Protein AF-A0A0R1TP85-F1 (afdb_monomer_lite)

Foldseek 3Di:
DVLPVDWDKDKPQDDDDPVNVVCCVVVVDDDDFNDPDPPDDRDDIDIDIDHDPDCPVVVVVVVVVVVVVCCVVVLHADCVPPCQVVDDLVRNVVRNVSVVVVVVVVVVVVLVVQLVVVLVVLVVCPDPPDDSPCSVVDDDDDDDPGRHDCVVLVVCCVPDDQLVSLVVDPVDPDSVVVVVVVVVVVVVVVVVVVVVVVVVVVVVVPD

Sequence (207 aa):
MDYFGGAYMKVLGTILEQEDLNALRDTRIINLKSSMDEDEPVETLDVDFLSKPDADTTQENLINRLLDALYQTSMIVNLNDKDFGNASGVALEMKFKPVLNLDTSKARKFTKSLRELYRVLFKTMLIKGVDPEAWDDIDVSFHYDLPHNIKDAQTLSELVSRKTWLKALSIVNDVQAESEAIDKEQQDQLATNMQVIADNRGLTDGI

Secondary structure (DSSP, 8-state):
-GGGS-PEEEEES----HHHHHHHHHH------S-SSTTS-----EEEEEPPPP-HHHHHHHHHHHHHHHHHHHT---TT-TTTTT--HHHHHHHHHHHHHHHHHHHHHHHHHHHHHHHHHHHTT-STT--TTTTTT------------THHHHHHTTTS-HHHHHHH-TT-S-HHHHHHHHHHHHHHHHHHHHHHHHHHHTSSS--

Organism: NCBI:txid1423740

InterPro domains:
  IPR021145 Portal protein SPP1 Gp6-like [PF05133] (1-189)

Radius of gyration: 40.38 Å; chains: 1; bounding box: 73×71×119 Å

pLDDT: mean 79.43, std 10.38, range [42.06, 94.75]

Structure (mmCIF, N/CA/C/O backbone):
data_AF-A0A0R1TP85-F1
#
_entry.id   AF-A0A0R1TP85-F1
#
loop_
_atom_site.group_PDB
_atom_site.id
_atom_site.type_symbol
_atom_site.label_atom_id
_atom_site.label_alt_id
_atom_site.label_comp_id
_atom_site.label_asym_id
_atom_site.label_entity_id
_atom_site.label_seq_id
_atom_site.pdbx_PDB_ins_code
_atom_site.Cartn_x
_atom_site.Cartn_y
_atom_site.Cartn_z
_atom_site.occupancy
_atom_site.B_iso_or_equiv
_atom_site.auth_seq_id
_atom_site.auth_comp_id
_atom_site.auth_asym_id
_atom_site.auth_atom_id
_atom_site.pdbx_PDB_model_num
ATOM 1 N N . MET A 1 1 ? 30.533 -9.471 -23.149 1.00 48.09 1 MET A N 1
ATOM 2 C CA . MET A 1 1 ? 31.703 -9.677 -24.029 1.00 48.09 1 MET A CA 1
ATOM 3 C C . MET A 1 1 ? 31.294 -10.016 -25.463 1.00 48.09 1 MET A C 1
ATOM 5 O O . MET A 1 1 ? 31.866 -9.416 -26.357 1.00 48.09 1 MET A O 1
ATOM 9 N N . ASP A 1 2 ? 30.244 -10.814 -25.705 1.00 54.34 2 ASP A N 1
ATOM 10 C CA . ASP A 1 2 ? 29.736 -11.065 -27.077 1.00 54.34 2 ASP A CA 1
ATOM 11 C C . ASP A 1 2 ? 29.092 -9.858 -27.784 1.00 54.34 2 ASP A C 1
ATOM 13 O O . ASP A 1 2 ? 28.993 -9.847 -29.006 1.00 54.34 2 ASP A O 1
ATOM 17 N N . TYR A 1 3 ? 28.689 -8.814 -27.048 1.00 55.47 3 TYR A N 1
ATOM 18 C CA . TYR A 1 3 ? 28.101 -7.597 -27.633 1.00 55.47 3 TYR A CA 1
ATOM 19 C C . TYR A 1 3 ? 29.058 -6.861 -28.593 1.00 55.47 3 TYR A C 1
ATOM 21 O O . TYR A 1 3 ? 28.600 -6.221 -29.532 1.00 55.47 3 TYR A O 1
ATOM 29 N N . PHE A 1 4 ? 30.377 -6.995 -28.393 1.00 53.97 4 PHE A N 1
ATOM 30 C CA . PHE A 1 4 ? 31.407 -6.320 -29.196 1.00 53.97 4 PHE A CA 1
ATOM 31 C C . PHE A 1 4 ? 32.109 -7.239 -30.210 1.00 53.97 4 PHE A C 1
ATOM 33 O O . PHE A 1 4 ? 32.922 -6.765 -30.996 1.00 53.97 4 PHE A O 1
ATOM 40 N N . GLY A 1 5 ? 31.825 -8.547 -30.200 1.00 60.53 5 GLY A N 1
ATOM 41 C CA . GLY A 1 5 ? 32.542 -9.531 -31.022 1.00 60.53 5 GLY A CA 1
ATOM 42 C C . GLY A 1 5 ? 32.007 -9.708 -32.448 1.00 60.53 5 GLY A C 1
ATOM 43 O O . GLY A 1 5 ? 32.665 -10.352 -33.258 1.00 60.53 5 GLY A O 1
ATOM 44 N N . GLY A 1 6 ? 30.827 -9.158 -32.760 1.00 62.00 6 GLY A N 1
ATOM 45 C CA . GLY A 1 6 ? 30.100 -9.408 -34.013 1.00 62.00 6 GLY A CA 1
ATOM 46 C C . GLY A 1 6 ? 29.637 -8.142 -34.733 1.00 62.00 6 GLY A C 1
ATOM 47 O O . GLY A 1 6 ? 28.481 -8.069 -35.144 1.00 62.00 6 GLY A O 1
ATOM 48 N N . ALA A 1 7 ? 30.497 -7.127 -34.837 1.00 68.44 7 ALA A N 1
ATOM 49 C CA . ALA A 1 7 ? 30.191 -5.924 -35.607 1.00 68.44 7 ALA A CA 1
ATOM 50 C C . ALA A 1 7 ? 30.289 -6.205 -37.117 1.00 68.44 7 ALA A C 1
ATOM 52 O O . ALA A 1 7 ? 31.255 -6.809 -37.582 1.00 68.44 7 ALA A O 1
ATOM 53 N N . TYR A 1 8 ? 29.302 -5.741 -37.884 1.00 76.12 8 TYR A N 1
ATOM 54 C CA . TYR A 1 8 ? 29.351 -5.761 -39.346 1.00 76.12 8 TYR A CA 1
ATOM 55 C C . TYR A 1 8 ? 29.905 -4.426 -39.833 1.00 76.12 8 TYR A C 1
ATOM 57 O O . TYR A 1 8 ? 29.434 -3.378 -39.409 1.00 76.12 8 TYR A O 1
ATOM 65 N N . MET A 1 9 ? 30.896 -4.439 -40.716 1.00 80.25 9 MET A N 1
ATOM 66 C CA . MET A 1 9 ? 31.400 -3.217 -41.343 1.00 80.25 9 MET A CA 1
ATOM 67 C C . MET A 1 9 ? 30.490 -2.832 -42.514 1.00 80.25 9 MET A C 1
ATOM 69 O O . MET A 1 9 ? 30.234 -3.672 -43.377 1.00 80.25 9 MET A O 1
ATOM 73 N N . LYS A 1 10 ? 30.001 -1.585 -42.546 1.00 84.56 10 LYS A N 1
ATOM 74 C CA . LYS A 1 10 ? 29.306 -1.028 -43.716 1.00 84.56 10 LYS A CA 1
ATOM 75 C C . LYS A 1 10 ? 30.286 -0.187 -44.536 1.00 84.56 10 LYS A C 1
ATOM 77 O O . LYS A 1 10 ? 31.030 0.621 -43.987 1.00 84.56 10 LYS A O 1
ATOM 82 N N . VAL A 1 11 ? 30.266 -0.377 -45.849 1.00 83.44 11 VAL A N 1
ATOM 83 C CA . VAL A 1 11 ? 31.041 0.410 -46.817 1.00 83.44 11 VAL A CA 1
ATOM 84 C C . VAL A 1 11 ? 30.061 0.915 -47.867 1.00 83.44 11 VAL A C 1
ATOM 86 O O . VAL A 1 11 ? 29.309 0.120 -48.434 1.00 83.44 11 VAL A O 1
ATOM 89 N N . LEU A 1 12 ? 30.022 2.230 -48.080 1.00 80.56 12 LEU A N 1
ATOM 90 C CA . LEU A 1 12 ? 29.138 2.888 -49.044 1.00 80.56 12 LEU A CA 1
ATOM 91 C C . LEU A 1 12 ? 29.975 3.673 -50.058 1.00 80.56 12 LEU A C 1
ATOM 93 O O . LEU A 1 12 ? 30.927 4.342 -49.669 1.00 80.56 12 LEU A O 1
ATOM 97 N N . GLY A 1 13 ? 29.606 3.603 -51.340 1.00 75.12 13 GLY A N 1
ATOM 98 C CA . GLY A 1 13 ? 30.293 4.315 -52.430 1.00 75.12 13 GLY A CA 1
ATOM 99 C C . GLY A 1 13 ? 31.408 3.524 -53.124 1.00 75.12 13 GLY A C 1
ATOM 100 O O . GLY A 1 13 ? 31.986 4.009 -54.084 1.00 75.12 13 GLY A O 1
ATOM 101 N N . THR A 1 14 ? 31.708 2.298 -52.686 1.00 76.94 14 THR A N 1
ATOM 102 C CA . THR A 1 14 ? 32.613 1.391 -53.411 1.00 76.94 14 THR A CA 1
ATOM 103 C C . THR A 1 14 ? 32.359 -0.071 -53.043 1.00 76.94 14 THR A C 1
ATOM 105 O O . THR A 1 14 ? 31.875 -0.366 -51.946 1.00 76.94 14 THR A O 1
ATOM 108 N N . ILE A 1 15 ? 32.667 -0.987 -53.962 1.00 79.56 15 ILE A N 1
ATOM 109 C CA . ILE A 1 15 ? 32.598 -2.436 -53.745 1.00 79.56 15 ILE A CA 1
ATOM 110 C C . ILE A 1 15 ? 34.032 -2.942 -53.590 1.00 79.56 15 ILE A C 1
ATOM 112 O O . ILE A 1 15 ? 34.849 -2.744 -54.480 1.00 79.56 15 ILE A O 1
ATOM 116 N N . LEU A 1 16 ? 34.321 -3.593 -52.462 1.00 82.88 16 LEU A N 1
ATOM 117 C CA . LEU A 1 16 ? 35.643 -4.150 -52.171 1.00 82.88 16 LEU A CA 1
ATOM 118 C C . LEU A 1 16 ? 35.877 -5.457 -52.929 1.00 82.88 16 LEU A C 1
ATOM 120 O O . LEU A 1 16 ? 35.003 -6.331 -52.946 1.00 82.88 16 LEU A O 1
ATOM 124 N N . GLU A 1 17 ? 37.076 -5.623 -53.480 1.00 85.38 17 GLU A N 1
ATOM 125 C CA . GLU A 1 17 ? 37.496 -6.872 -54.107 1.00 85.38 17 GLU A CA 1
ATOM 126 C C . GLU A 1 17 ? 38.126 -7.840 -53.089 1.00 85.38 17 GLU A C 1
ATOM 128 O O . GLU A 1 17 ? 38.426 -7.504 -51.941 1.00 85.38 17 GLU A O 1
ATOM 133 N N . GLN A 1 18 ? 38.337 -9.095 -53.497 1.00 83.25 18 GLN A N 1
ATOM 134 C CA . GLN A 1 18 ? 38.867 -10.135 -52.609 1.00 83.25 18 GLN A CA 1
ATOM 135 C C . GLN A 1 18 ? 40.290 -9.825 -52.110 1.00 83.25 18 GLN A C 1
ATOM 137 O O . GLN A 1 18 ? 40.656 -10.220 -51.002 1.00 83.25 18 GLN A O 1
ATOM 142 N N . GLU A 1 19 ? 41.089 -9.132 -52.921 1.00 84.00 19 GLU A N 1
ATOM 143 C CA . GLU A 1 19 ? 42.434 -8.686 -52.552 1.00 84.00 19 GLU A CA 1
ATOM 144 C C . GLU A 1 19 ? 42.382 -7.587 -51.484 1.00 84.00 19 GLU A C 1
ATOM 146 O O . GLU A 1 19 ? 43.080 -7.695 -50.472 1.00 84.00 19 GLU A O 1
ATOM 151 N N . ASP A 1 20 ? 41.463 -6.625 -51.629 1.00 82.25 20 ASP A N 1
ATOM 152 C CA . ASP A 1 20 ? 41.211 -5.592 -50.623 1.00 82.25 20 ASP A CA 1
ATOM 153 C C . ASP A 1 20 ? 40.805 -6.223 -49.292 1.00 82.25 20 ASP A C 1
ATOM 155 O O . ASP A 1 20 ? 41.376 -5.903 -48.256 1.00 82.25 20 ASP A O 1
ATOM 159 N N . LEU A 1 21 ? 39.884 -7.193 -49.297 1.00 81.50 21 LEU A N 1
ATOM 160 C CA . LEU A 1 21 ? 39.453 -7.890 -48.078 1.00 81.50 21 LEU A CA 1
ATOM 161 C C . LEU A 1 21 ? 40.608 -8.600 -47.352 1.00 81.50 21 LEU A C 1
ATOM 163 O O . LEU A 1 21 ? 40.649 -8.612 -46.117 1.00 81.50 21 LEU A O 1
ATOM 167 N N . ASN A 1 22 ? 41.556 -9.176 -48.096 1.00 83.81 22 ASN A N 1
ATOM 168 C CA . ASN A 1 22 ? 42.745 -9.802 -47.515 1.00 83.81 22 ASN A CA 1
ATOM 169 C C . ASN A 1 22 ? 43.687 -8.746 -46.919 1.00 83.81 22 ASN A C 1
ATOM 171 O O . ASN A 1 22 ? 44.123 -8.889 -45.776 1.00 83.81 22 ASN A O 1
ATOM 175 N N . ALA A 1 23 ? 43.924 -7.648 -47.641 1.00 81.31 23 ALA A N 1
ATOM 176 C CA . ALA A 1 23 ? 44.720 -6.529 -47.149 1.00 81.31 23 ALA A CA 1
ATOM 177 C C . ALA A 1 23 ? 44.096 -5.893 -45.896 1.00 81.31 23 ALA A C 1
ATOM 179 O O . ALA A 1 23 ? 44.810 -5.611 -44.933 1.00 81.31 23 ALA A O 1
ATOM 180 N N . LEU A 1 24 ? 42.770 -5.740 -45.852 1.00 81.50 24 LEU A N 1
ATOM 181 C CA . LEU A 1 24 ? 42.037 -5.250 -44.683 1.00 81.50 24 LEU A CA 1
ATOM 182 C C . LEU A 1 24 ? 42.211 -6.173 -43.475 1.00 81.50 24 LEU A C 1
ATOM 184 O O . LEU A 1 24 ? 42.400 -5.697 -42.355 1.00 81.50 24 LEU A O 1
ATOM 188 N N . ARG A 1 25 ? 42.179 -7.493 -43.684 1.00 81.12 25 ARG A N 1
ATOM 189 C CA . ARG A 1 25 ? 42.376 -8.477 -42.613 1.00 81.12 25 ARG A CA 1
ATOM 190 C C . ARG A 1 25 ? 43.797 -8.440 -42.049 1.00 81.12 25 ARG A C 1
ATOM 192 O O . ARG A 1 25 ? 43.965 -8.522 -40.829 1.00 81.12 25 ARG A O 1
ATOM 199 N N . ASP A 1 26 ? 44.791 -8.317 -42.921 1.00 84.69 26 ASP A N 1
ATOM 200 C CA . ASP A 1 26 ? 46.201 -8.420 -42.546 1.00 84.69 26 ASP A CA 1
ATOM 201 C C . ASP A 1 26 ? 46.750 -7.101 -41.988 1.00 84.69 26 ASP A C 1
ATOM 203 O O . ASP A 1 26 ? 47.462 -7.096 -40.982 1.00 84.69 26 ASP A O 1
ATOM 207 N N . THR A 1 27 ? 46.381 -5.970 -42.594 1.00 82.62 27 THR A N 1
ATOM 208 C CA . THR A 1 27 ? 46.889 -4.638 -42.222 1.00 82.62 27 THR A CA 1
ATOM 209 C C . THR A 1 27 ? 45.996 -3.905 -41.227 1.00 82.62 27 THR A C 1
ATOM 211 O O . THR A 1 27 ? 46.480 -3.027 -40.514 1.00 82.62 27 THR A O 1
ATOM 214 N N . ARG A 1 28 ? 44.709 -4.277 -41.139 1.00 78.81 28 ARG A N 1
ATOM 215 C CA . ARG A 1 28 ? 43.683 -3.631 -40.298 1.00 78.81 28 ARG A CA 1
ATOM 216 C C . ARG A 1 28 ? 43.485 -2.135 -40.583 1.00 78.81 28 ARG A C 1
ATOM 218 O O . ARG A 1 28 ? 42.993 -1.416 -39.717 1.00 78.81 28 ARG A O 1
ATOM 225 N N . ILE A 1 29 ? 43.863 -1.664 -41.773 1.00 74.06 29 ILE A N 1
ATOM 226 C CA . ILE A 1 29 ? 43.725 -0.268 -42.207 1.00 74.06 29 ILE A CA 1
ATOM 227 C C . ILE A 1 29 ? 42.843 -0.232 -43.454 1.00 74.06 29 ILE A C 1
ATOM 229 O O . ILE A 1 29 ? 43.080 -0.990 -44.388 1.00 74.06 29 ILE A O 1
ATOM 233 N N . ILE A 1 30 ? 41.858 0.670 -43.479 1.00 74.19 30 ILE A N 1
ATOM 234 C CA . ILE A 1 30 ? 41.006 0.919 -44.648 1.00 74.19 30 ILE A CA 1
ATOM 235 C C . ILE A 1 30 ? 41.445 2.238 -45.272 1.00 74.19 30 ILE A C 1
ATOM 237 O O . ILE A 1 30 ? 41.371 3.282 -44.626 1.00 74.19 30 ILE A O 1
ATOM 241 N N . ASN A 1 31 ? 41.905 2.188 -46.518 1.00 73.44 31 ASN A N 1
ATOM 242 C CA . ASN A 1 31 ? 42.263 3.370 -47.289 1.00 73.44 31 ASN A CA 1
ATOM 243 C C . ASN A 1 31 ? 41.658 3.242 -48.687 1.00 73.44 31 ASN A C 1
ATOM 245 O O . ASN A 1 31 ? 42.104 2.420 -49.481 1.00 73.44 31 ASN A O 1
ATOM 249 N N . LEU A 1 32 ? 40.617 4.022 -48.956 1.00 76.62 32 LEU A N 1
ATOM 250 C CA . LEU A 1 32 ? 39.796 3.922 -50.158 1.00 76.62 32 LEU A CA 1
ATOM 251 C C . LEU A 1 32 ? 39.721 5.295 -50.828 1.00 76.62 32 LEU A C 1
ATOM 253 O O . LEU A 1 32 ? 39.650 6.322 -50.151 1.00 76.62 32 LEU A O 1
ATOM 257 N N . LYS A 1 33 ? 39.733 5.305 -52.161 1.00 71.88 33 LYS A N 1
ATOM 258 C CA . LYS A 1 33 ? 39.612 6.512 -52.986 1.00 71.88 33 LYS A CA 1
ATOM 259 C C . LYS A 1 33 ? 38.202 6.556 -53.581 1.00 71.88 33 LYS A C 1
ATOM 261 O O . LYS A 1 33 ? 37.694 5.518 -53.992 1.00 71.88 33 LYS A O 1
ATOM 266 N N . SER A 1 34 ? 37.571 7.729 -53.614 1.00 68.31 34 SER A N 1
ATOM 267 C CA . SER A 1 34 ? 36.200 7.887 -54.129 1.00 68.31 34 SER A CA 1
ATOM 268 C C . SER A 1 34 ? 36.099 7.929 -55.658 1.00 68.31 34 SER A C 1
ATOM 270 O O . SER A 1 34 ? 35.050 7.603 -56.191 1.00 68.31 34 SER A O 1
ATOM 272 N N . SER A 1 35 ? 37.172 8.286 -56.368 1.00 68.38 35 SER A N 1
ATOM 273 C CA . SER A 1 35 ? 37.296 8.116 -57.823 1.00 68.38 35 SER A CA 1
ATOM 274 C C . SER A 1 35 ? 38.755 7.861 -58.201 1.00 68.38 35 SER A C 1
ATOM 276 O O . SER A 1 35 ? 39.671 8.312 -57.512 1.00 68.38 35 SER A O 1
ATOM 278 N N . MET A 1 36 ? 38.996 7.118 -59.282 1.00 66.25 36 MET A N 1
ATOM 279 C CA . MET A 1 36 ? 40.346 6.878 -59.798 1.00 66.25 36 MET A CA 1
ATOM 280 C C . MET A 1 36 ? 40.910 8.105 -60.523 1.00 66.25 36 MET A C 1
ATOM 282 O O . MET A 1 36 ? 42.117 8.339 -60.418 1.00 66.25 36 MET A O 1
ATOM 286 N N . ASP A 1 37 ? 40.052 8.936 -61.113 1.00 69.94 37 ASP A N 1
ATOM 287 C CA . ASP A 1 37 ? 40.426 10.149 -61.839 1.00 69.94 37 ASP A CA 1
ATOM 288 C C . ASP A 1 37 ? 40.451 11.376 -60.913 1.00 69.94 37 ASP A C 1
ATOM 290 O O . ASP A 1 37 ? 39.619 11.529 -60.022 1.00 69.94 37 ASP A O 1
ATOM 294 N N . GLU A 1 38 ? 41.440 12.257 -61.092 1.00 65.62 38 GLU A N 1
ATOM 295 C CA . GLU A 1 38 ? 41.589 13.472 -60.268 1.00 65.62 38 GLU A CA 1
ATOM 296 C C . GLU A 1 38 ? 40.560 14.566 -60.611 1.00 65.62 38 GLU A C 1
ATOM 298 O O . GLU A 1 38 ? 40.329 15.461 -59.799 1.00 65.62 38 GLU A O 1
ATOM 303 N N . ASP A 1 39 ? 39.924 14.470 -61.784 1.00 66.62 39 ASP A N 1
ATOM 304 C CA . ASP A 1 39 ? 38.991 15.467 -62.325 1.00 66.62 39 ASP A CA 1
ATOM 305 C C . ASP A 1 39 ? 37.506 15.137 -62.065 1.00 66.62 39 ASP A C 1
ATOM 307 O O . ASP A 1 39 ? 36.626 15.951 -62.364 1.00 66.62 39 ASP A O 1
ATOM 311 N N . GLU A 1 40 ? 37.197 13.958 -61.516 1.00 66.31 40 GLU A N 1
ATOM 312 C CA . GLU A 1 40 ? 35.823 13.565 -61.194 1.00 66.31 40 GLU A CA 1
ATOM 313 C C . GLU A 1 40 ? 35.369 14.103 -59.826 1.00 66.31 40 GLU A C 1
ATOM 315 O O . GLU A 1 40 ? 36.160 14.193 -58.880 1.00 66.31 40 GLU A O 1
ATOM 320 N N . PRO A 1 41 ? 34.079 14.468 -59.678 1.00 65.06 41 PRO A N 1
ATOM 321 C CA . PRO A 1 41 ? 33.557 14.930 -58.402 1.00 65.06 41 PRO A CA 1
ATOM 322 C C . PRO A 1 41 ? 33.674 13.820 -57.353 1.00 65.06 41 PRO A C 1
ATOM 324 O O . PRO A 1 41 ? 33.192 12.708 -57.541 1.00 65.06 41 PRO A O 1
ATOM 327 N N . VAL A 1 42 ? 34.302 14.151 -56.225 1.00 64.75 42 VAL A N 1
ATOM 328 C CA . VAL A 1 42 ? 34.510 13.249 -55.087 1.00 64.75 42 VAL A CA 1
ATOM 329 C C . VAL A 1 42 ? 33.156 12.733 -54.583 1.00 64.75 42 VAL A C 1
ATOM 331 O O . VAL A 1 42 ? 32.408 13.479 -53.948 1.00 64.75 42 VAL A O 1
ATOM 334 N N . GLU A 1 43 ? 32.843 11.457 -54.821 1.00 69.12 43 GLU A N 1
ATOM 335 C CA . GLU A 1 43 ? 31.720 10.805 -54.144 1.00 69.12 43 GLU A CA 1
ATOM 336 C C . GLU A 1 43 ? 32.015 10.677 -52.643 1.00 69.12 43 GLU A C 1
ATOM 338 O O . GLU A 1 43 ? 33.151 10.440 -52.220 1.00 69.12 43 GLU A O 1
ATOM 343 N N . THR A 1 44 ? 30.996 10.862 -51.802 1.00 72.25 44 THR A N 1
ATOM 344 C CA . THR A 1 44 ? 31.151 10.732 -50.351 1.00 72.25 44 THR A CA 1
ATOM 345 C C . THR A 1 44 ? 31.296 9.262 -49.981 1.00 72.25 44 THR A C 1
ATOM 347 O O . THR A 1 44 ? 30.305 8.534 -49.916 1.00 72.25 44 THR A O 1
ATOM 350 N N . LEU A 1 45 ? 32.530 8.836 -49.728 1.00 76.75 45 LEU A N 1
ATOM 351 C CA . LEU A 1 45 ? 32.827 7.513 -49.204 1.00 76.75 45 LEU A CA 1
ATOM 352 C C . LEU A 1 45 ? 32.654 7.507 -47.677 1.00 76.75 45 LEU A C 1
ATOM 354 O O . LEU A 1 45 ? 33.334 8.253 -46.973 1.00 76.75 45 LEU A O 1
ATOM 358 N N . ASP A 1 46 ? 31.767 6.646 -47.178 1.00 80.69 46 ASP A N 1
ATOM 359 C CA . ASP A 1 46 ? 31.532 6.448 -45.743 1.00 80.69 46 ASP A CA 1
ATOM 360 C C . ASP A 1 46 ? 31.845 5.000 -45.352 1.00 80.69 46 ASP A C 1
ATOM 362 O O . ASP A 1 46 ? 31.323 4.047 -45.945 1.00 80.69 46 ASP A O 1
ATOM 366 N N . VAL A 1 47 ? 32.702 4.845 -44.344 1.00 81.56 47 VAL A N 1
ATOM 367 C CA . VAL A 1 47 ? 33.107 3.552 -43.793 1.00 81.56 47 VAL A CA 1
ATOM 368 C C . VAL A 1 47 ? 32.972 3.613 -42.285 1.00 81.56 47 VAL A C 1
ATOM 370 O O . VAL A 1 47 ? 33.691 4.352 -41.616 1.00 81.56 47 VAL A O 1
ATOM 373 N N . ASP A 1 48 ? 32.066 2.802 -41.753 1.00 83.00 48 ASP A N 1
ATOM 374 C CA . ASP A 1 48 ? 31.829 2.721 -40.317 1.00 83.00 48 ASP A CA 1
ATOM 375 C C . ASP A 1 48 ? 31.361 1.311 -39.936 1.00 83.00 48 ASP A C 1
ATOM 377 O O . ASP A 1 48 ? 30.903 0.520 -40.771 1.00 83.00 48 ASP A O 1
ATOM 381 N N . PHE A 1 49 ? 31.464 0.976 -38.658 1.00 80.94 49 PHE A N 1
ATOM 382 C CA . PHE A 1 49 ? 30.878 -0.246 -38.133 1.00 80.94 49 PHE A CA 1
ATOM 383 C C . PHE A 1 49 ? 29.384 -0.039 -37.891 1.00 80.94 49 PHE A C 1
ATOM 385 O O . PHE A 1 49 ? 28.956 0.916 -37.247 1.00 80.94 49 PHE A O 1
ATOM 392 N N . LEU A 1 50 ? 28.569 -0.977 -38.367 1.00 76.31 50 LEU A N 1
ATOM 393 C CA . LEU A 1 50 ? 27.170 -1.057 -37.985 1.00 76.31 50 LEU A CA 1
ATOM 394 C C . LEU A 1 50 ? 27.102 -1.444 -36.507 1.00 76.31 50 LEU A C 1
ATOM 396 O O . LEU A 1 50 ? 27.314 -2.601 -36.131 1.00 76.31 50 LEU A O 1
ATOM 400 N N . SER A 1 51 ? 26.814 -0.458 -35.664 1.00 70.88 51 SER A N 1
ATOM 401 C CA . SER A 1 51 ? 26.559 -0.683 -34.252 1.00 70.88 51 SER A CA 1
ATOM 402 C C . SER A 1 51 ? 25.209 -1.373 -34.073 1.00 70.88 51 SER A C 1
ATOM 404 O O . SER A 1 51 ? 24.215 -1.065 -34.738 1.00 70.88 51 SER A O 1
ATOM 406 N N . LYS A 1 52 ? 25.158 -2.342 -33.157 1.00 72.06 52 LYS A N 1
ATOM 407 C CA . LYS A 1 52 ? 23.874 -2.855 -32.684 1.00 72.06 52 LYS A CA 1
ATOM 408 C C . LYS A 1 52 ? 23.167 -1.702 -31.958 1.00 72.06 52 LYS A C 1
ATOM 410 O O . LYS A 1 52 ? 23.827 -1.039 -31.157 1.00 72.06 52 LYS A O 1
ATOM 415 N N . PRO A 1 53 ? 21.870 -1.450 -32.217 1.00 72.19 53 PRO A N 1
ATOM 416 C CA . PRO A 1 53 ? 21.146 -0.412 -31.499 1.00 72.19 53 PRO A CA 1
ATOM 417 C C . PRO A 1 53 ? 21.231 -0.697 -30.002 1.00 72.19 53 PRO A C 1
ATOM 419 O O . PRO A 1 53 ? 20.884 -1.795 -29.553 1.00 72.19 53 PRO A O 1
ATOM 422 N N . ASP A 1 54 ? 21.732 0.284 -29.256 1.00 72.62 54 ASP A N 1
ATOM 423 C CA . ASP A 1 54 ? 21.813 0.186 -27.811 1.00 72.62 54 ASP A CA 1
ATOM 424 C C . ASP A 1 54 ? 20.396 0.245 -27.236 1.00 72.62 54 ASP A C 1
ATOM 426 O O . ASP A 1 54 ? 19.624 1.172 -27.491 1.00 72.62 54 ASP A O 1
ATOM 430 N N . ALA A 1 55 ? 20.035 -0.806 -26.510 1.00 75.50 55 ALA A N 1
ATOM 431 C CA . ALA A 1 55 ? 18.731 -0.936 -25.887 1.00 75.50 55 ALA A CA 1
ATOM 432 C C . ALA A 1 55 ? 18.775 -0.593 -24.394 1.00 75.50 55 ALA A C 1
ATOM 434 O O . ALA A 1 55 ? 17.765 -0.807 -23.729 1.00 75.50 55 ALA A O 1
ATOM 435 N N . ASP A 1 56 ? 19.891 -0.083 -23.863 1.00 82.62 56 ASP A N 1
ATOM 436 C CA . ASP A 1 56 ? 20.056 0.206 -22.434 1.00 82.62 56 ASP A CA 1
ATOM 437 C C . ASP A 1 56 ? 18.953 1.133 -21.906 1.00 82.62 56 ASP A C 1
ATOM 439 O O . ASP A 1 56 ? 18.190 0.757 -21.019 1.00 82.62 56 ASP A O 1
ATOM 443 N N . THR A 1 57 ? 18.708 2.262 -22.580 1.00 88.25 57 THR A N 1
ATOM 444 C CA . THR A 1 57 ? 17.605 3.176 -22.229 1.00 88.25 57 THR A CA 1
ATOM 445 C C . THR A 1 57 ? 16.231 2.500 -22.293 1.00 88.25 57 THR A C 1
ATOM 447 O O . THR A 1 57 ? 15.331 2.815 -21.515 1.00 88.25 57 THR A O 1
ATOM 450 N N . THR A 1 58 ? 16.023 1.562 -23.220 1.00 88.38 58 THR A N 1
ATOM 451 C CA . THR A 1 58 ? 14.749 0.826 -23.304 1.00 88.38 58 THR A CA 1
ATOM 452 C C . THR A 1 58 ? 14.613 -0.166 -22.150 1.00 88.38 58 THR A C 1
ATOM 454 O O . THR A 1 58 ? 13.528 -0.293 -21.582 1.00 88.38 58 THR A O 1
ATOM 457 N N . GLN A 1 59 ? 15.702 -0.843 -21.781 1.00 88.31 59 GLN A N 1
ATOM 458 C CA . GLN A 1 59 ? 15.746 -1.774 -20.656 1.00 88.31 59 GLN A CA 1
ATOM 459 C C . GLN A 1 59 ? 15.548 -1.046 -19.327 1.00 88.31 59 GLN A C 1
ATOM 461 O O . GLN A 1 59 ? 14.728 -1.482 -18.525 1.00 88.31 59 GLN A O 1
ATOM 466 N N . GLU A 1 60 ? 16.199 0.097 -19.125 1.00 91.62 60 GLU A N 1
ATOM 467 C CA . GLU A 1 60 ? 16.019 0.931 -17.937 1.00 91.62 60 GLU A CA 1
ATOM 468 C C . GLU A 1 60 ? 14.562 1.407 -17.809 1.00 91.62 60 GLU A C 1
ATOM 470 O O . GLU A 1 60 ? 13.929 1.237 -16.766 1.00 91.62 60 GLU A O 1
ATOM 475 N N . ASN A 1 61 ? 13.969 1.901 -18.902 1.00 92.81 61 ASN A N 1
ATOM 476 C CA . ASN A 1 61 ? 12.555 2.285 -18.924 1.00 92.81 61 ASN A CA 1
ATOM 477 C C . ASN A 1 61 ? 11.612 1.107 -18.640 1.00 92.81 61 ASN A C 1
ATOM 479 O O . ASN A 1 61 ? 10.590 1.281 -17.972 1.00 92.81 61 ASN A O 1
ATOM 483 N N . LEU A 1 62 ? 11.929 -0.090 -19.141 1.00 94.62 62 LEU A N 1
ATOM 484 C CA . LEU A 1 62 ? 11.159 -1.297 -18.851 1.00 94.62 62 LEU A CA 1
ATOM 485 C C . LEU A 1 62 ? 11.248 -1.664 -17.367 1.00 94.62 62 LEU A C 1
ATOM 487 O O . LEU A 1 62 ? 10.216 -1.925 -16.753 1.00 94.62 62 LEU A O 1
ATOM 491 N N . ILE A 1 63 ? 12.450 -1.653 -16.789 1.00 94.06 63 ILE A N 1
ATOM 492 C CA . ILE A 1 63 ? 12.674 -1.948 -15.369 1.00 94.06 63 ILE A CA 1
ATOM 493 C C . ILE A 1 63 ? 11.880 -0.973 -14.495 1.00 94.06 63 ILE A C 1
ATOM 495 O O . ILE A 1 63 ? 11.151 -1.418 -13.611 1.00 94.06 63 ILE A O 1
ATOM 499 N N . ASN A 1 64 ? 11.935 0.328 -14.790 1.00 92.69 64 ASN A N 1
ATOM 500 C CA . ASN A 1 64 ? 11.179 1.345 -14.055 1.00 92.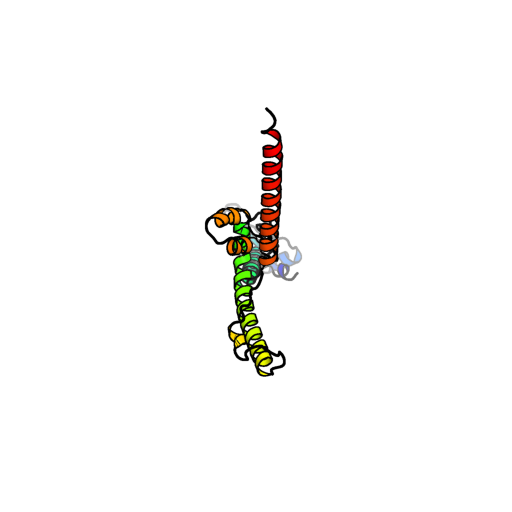69 64 ASN A CA 1
ATOM 501 C C . ASN A 1 64 ? 9.665 1.086 -14.112 1.00 92.69 64 ASN A C 1
ATOM 503 O O . ASN A 1 64 ? 8.993 1.076 -13.084 1.00 92.69 64 ASN A O 1
ATOM 5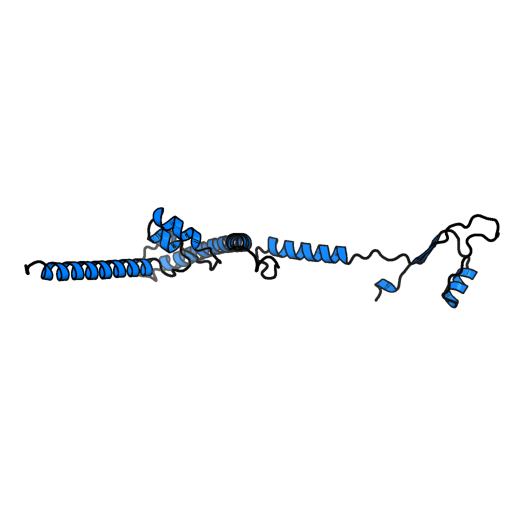07 N N . ARG A 1 65 ? 9.124 0.769 -15.297 1.00 93.19 65 ARG A N 1
ATOM 508 C CA . ARG A 1 65 ? 7.695 0.442 -15.449 1.00 93.19 65 ARG A CA 1
ATOM 509 C C . ARG A 1 65 ? 7.291 -0.832 -14.715 1.00 93.19 65 ARG A C 1
ATOM 511 O O . ARG A 1 65 ? 6.191 -0.897 -14.173 1.00 93.19 65 ARG A O 1
ATOM 518 N N . LEU A 1 66 ? 8.148 -1.851 -14.718 1.00 94.06 66 LEU A N 1
ATOM 519 C CA . LEU A 1 66 ? 7.903 -3.089 -13.979 1.00 94.06 66 LEU A CA 1
ATOM 520 C C . LEU A 1 66 ? 7.909 -2.846 -12.470 1.00 94.06 66 LEU A C 1
ATOM 522 O O . LEU A 1 66 ? 7.060 -3.391 -11.768 1.00 94.06 66 LEU A O 1
ATOM 526 N N . LEU A 1 67 ? 8.826 -2.008 -11.985 1.00 91.25 67 LEU A N 1
ATOM 527 C CA . LEU A 1 67 ? 8.885 -1.608 -10.586 1.00 91.25 67 LEU A CA 1
ATOM 528 C C . LEU A 1 67 ? 7.604 -0.864 -10.173 1.00 91.25 67 LEU A C 1
ATOM 530 O O . LEU A 1 67 ? 6.987 -1.220 -9.170 1.00 91.25 67 LEU A O 1
ATOM 534 N N . ASP A 1 68 ? 7.141 0.091 -10.980 1.00 89.50 68 ASP A N 1
ATOM 535 C CA . ASP A 1 68 ? 5.888 0.813 -10.726 1.00 89.50 68 ASP A CA 1
ATOM 536 C C . ASP A 1 68 ? 4.669 -0.123 -10.741 1.00 89.50 68 ASP A C 1
ATOM 538 O O . ASP A 1 68 ? 3.827 -0.085 -9.838 1.00 89.50 68 ASP A O 1
ATOM 542 N N . ALA A 1 69 ? 4.584 -1.009 -11.738 1.00 92.44 69 ALA A N 1
ATOM 543 C CA . ALA A 1 69 ? 3.505 -1.987 -11.851 1.00 92.44 69 ALA A CA 1
ATOM 544 C C . ALA A 1 69 ? 3.488 -2.973 -10.673 1.00 92.44 69 ALA A C 1
ATOM 546 O O . ALA A 1 69 ? 2.408 -3.380 -10.232 1.00 92.44 69 ALA A O 1
ATOM 547 N N . LEU A 1 70 ? 4.659 -3.338 -10.139 1.00 92.50 70 LEU A N 1
ATOM 548 C CA . LEU A 1 70 ? 4.781 -4.183 -8.956 1.00 92.50 70 LEU A CA 1
ATOM 549 C C . LEU A 1 70 ? 4.102 -3.519 -7.759 1.00 92.50 70 LEU A C 1
ATOM 551 O O . LEU A 1 70 ? 3.199 -4.122 -7.187 1.00 92.50 70 LEU A O 1
ATOM 555 N N . TYR A 1 71 ? 4.462 -2.272 -7.438 1.00 90.44 71 TYR A N 1
ATOM 556 C CA . TYR A 1 71 ? 3.871 -1.533 -6.316 1.00 90.44 71 TYR A CA 1
ATOM 557 C C . TYR A 1 71 ? 2.357 -1.341 -6.466 1.00 90.44 71 TYR A C 1
ATOM 559 O O . TYR A 1 71 ? 1.608 -1.503 -5.498 1.00 90.44 71 TYR A O 1
ATOM 567 N N . GLN A 1 72 ? 1.890 -1.056 -7.685 1.00 88.00 72 GLN A N 1
ATOM 568 C CA . GLN A 1 72 ? 0.462 -0.916 -7.980 1.00 88.00 72 GLN A CA 1
ATOM 569 C C . GLN A 1 72 ? -0.301 -2.235 -7.810 1.00 88.00 72 GLN A C 1
ATOM 571 O O . GLN A 1 72 ? -1.384 -2.253 -7.225 1.00 88.00 72 GLN A O 1
ATOM 576 N N . THR A 1 73 ? 0.266 -3.345 -8.287 1.00 91.00 73 THR A N 1
ATOM 577 C CA . THR A 1 73 ? -0.389 -4.661 -8.251 1.00 91.00 73 THR A CA 1
ATOM 578 C C . THR A 1 73 ? -0.350 -5.275 -6.856 1.00 91.00 73 THR A C 1
ATOM 580 O O . THR A 1 73 ? -1.337 -5.854 -6.406 1.00 91.00 73 THR A O 1
ATOM 583 N N . SER A 1 74 ? 0.773 -5.145 -6.145 1.00 91.25 74 SER A N 1
ATOM 584 C CA . SER A 1 74 ? 0.921 -5.674 -4.788 1.00 91.25 74 SER A CA 1
ATOM 585 C C . SER A 1 74 ? 0.236 -4.810 -3.730 1.00 91.25 74 SER A C 1
ATOM 587 O O . SER A 1 74 ? 0.119 -5.254 -2.589 1.00 91.25 74 SER A O 1
ATOM 589 N N . MET A 1 75 ? -0.208 -3.597 -4.086 1.00 89.69 75 MET A N 1
ATOM 590 C CA . MET A 1 75 ? -0.808 -2.623 -3.168 1.00 89.69 75 MET A CA 1
ATOM 591 C C . MET A 1 75 ? 0.081 -2.351 -1.945 1.00 89.69 75 MET A C 1
ATOM 593 O O . MET A 1 75 ? -0.408 -2.313 -0.819 1.00 89.69 75 MET A O 1
ATOM 597 N N . ILE A 1 76 ? 1.390 -2.186 -2.162 1.00 87.25 76 ILE A N 1
ATOM 598 C CA . ILE A 1 76 ? 2.344 -1.806 -1.108 1.00 87.25 76 ILE A CA 1
ATOM 599 C C . ILE A 1 76 ? 2.900 -0.412 -1.389 1.00 87.25 76 ILE A C 1
ATOM 601 O O . ILE A 1 76 ? 2.986 0.010 -2.541 1.00 87.25 76 ILE A O 1
ATOM 605 N N . VAL A 1 77 ? 3.290 0.304 -0.338 1.00 86.44 77 VAL A N 1
ATOM 606 C CA . VAL A 1 77 ? 3.895 1.633 -0.474 1.00 86.44 77 VAL A CA 1
ATOM 607 C C . VAL A 1 77 ? 5.375 1.505 -0.823 1.00 86.44 77 VAL A C 1
ATOM 609 O O . VAL A 1 77 ? 6.110 0.748 -0.188 1.00 86.44 77 VAL A O 1
ATOM 612 N N . ASN A 1 78 ? 5.824 2.283 -1.808 1.00 86.69 78 ASN A N 1
ATOM 613 C CA . ASN A 1 78 ? 7.244 2.463 -2.079 1.00 86.69 78 ASN A CA 1
ATOM 614 C C . ASN A 1 78 ? 7.823 3.541 -1.148 1.00 86.69 78 ASN A C 1
ATOM 616 O O . ASN A 1 78 ? 7.635 4.732 -1.382 1.00 86.69 78 ASN A O 1
ATOM 620 N N . LEU A 1 79 ? 8.533 3.121 -0.098 1.00 81.69 79 LEU A N 1
ATOM 621 C CA . LEU A 1 79 ? 9.190 4.033 0.852 1.00 81.69 79 LEU A CA 1
ATOM 622 C C . LEU A 1 79 ? 10.448 4.703 0.276 1.00 81.69 79 LEU A C 1
ATOM 624 O O . LEU A 1 79 ? 10.874 5.734 0.785 1.00 81.69 79 LEU A O 1
ATOM 628 N N . ASN A 1 80 ? 11.032 4.124 -0.776 1.00 79.56 80 ASN A N 1
ATOM 629 C CA . ASN A 1 80 ? 12.219 4.658 -1.448 1.00 79.56 80 ASN A CA 1
ATOM 630 C C . ASN A 1 80 ? 11.865 5.666 -2.549 1.00 79.56 80 ASN A C 1
ATOM 632 O O . ASN A 1 80 ? 12.752 6.156 -3.246 1.00 79.56 80 ASN A O 1
ATOM 636 N N . ASP A 1 81 ? 10.578 5.958 -2.741 1.00 80.31 81 ASP A N 1
ATOM 637 C CA . ASP A 1 81 ? 10.143 7.004 -3.652 1.00 80.31 81 ASP A CA 1
ATOM 638 C C . ASP A 1 81 ? 10.697 8.359 -3.177 1.00 80.31 81 ASP A C 1
ATOM 640 O O . ASP A 1 81 ? 10.478 8.785 -2.041 1.00 80.31 81 ASP A O 1
ATOM 644 N N . LYS A 1 82 ? 11.416 9.049 -4.067 1.00 72.06 82 LYS A N 1
ATOM 645 C CA . LYS A 1 82 ? 11.992 10.384 -3.837 1.00 72.06 82 LYS A CA 1
ATOM 646 C C . LYS A 1 82 ? 10.954 11.405 -3.356 1.00 72.06 82 LYS A C 1
ATOM 648 O O . LYS A 1 82 ? 11.293 12.321 -2.609 1.00 72.06 82 LYS A O 1
ATOM 653 N N . ASP A 1 83 ? 9.692 11.221 -3.741 1.00 75.19 83 ASP A N 1
ATOM 654 C CA . ASP A 1 83 ? 8.593 12.117 -3.394 1.00 75.19 83 ASP A CA 1
ATOM 655 C C . ASP A 1 83 ? 7.888 11.700 -2.091 1.00 75.19 83 ASP A C 1
ATOM 657 O O . ASP A 1 83 ? 6.928 12.344 -1.672 1.00 75.19 83 ASP A O 1
ATOM 661 N N . PHE A 1 84 ? 8.338 10.628 -1.428 1.00 74.56 84 PHE A N 1
ATOM 662 C CA . PHE A 1 84 ? 7.773 10.164 -0.160 1.00 74.56 84 PHE A CA 1
ATOM 663 C C . PHE A 1 84 ? 8.152 11.085 1.008 1.00 74.56 84 PHE A C 1
ATOM 665 O O . PHE A 1 84 ? 7.281 11.506 1.764 1.00 74.56 84 PHE A O 1
ATOM 672 N N . GLY A 1 85 ? 9.433 11.458 1.126 1.00 69.38 85 GLY A N 1
ATOM 673 C CA . GLY A 1 85 ? 9.938 12.283 2.235 1.00 69.38 85 GLY A CA 1
ATOM 674 C C . GLY A 1 85 ? 9.507 13.756 2.200 1.00 69.38 85 GLY A C 1
ATOM 675 O O . GLY A 1 85 ? 9.485 14.409 3.238 1.00 69.38 85 GLY A O 1
ATOM 676 N N . ASN A 1 86 ? 9.128 14.268 1.024 1.00 73.06 86 ASN A N 1
ATOM 677 C CA . ASN A 1 86 ? 8.678 15.654 0.825 1.00 73.06 86 ASN A CA 1
ATOM 678 C C . ASN A 1 86 ? 7.147 15.788 0.722 1.00 73.06 86 ASN A C 1
ATOM 680 O O . ASN A 1 86 ? 6.637 16.882 0.470 1.00 73.06 86 ASN A O 1
ATOM 684 N N . ALA A 1 87 ? 6.403 14.690 0.868 1.00 72.12 87 ALA A N 1
ATOM 685 C CA . ALA A 1 87 ? 4.953 14.707 0.754 1.00 72.12 87 ALA A CA 1
ATOM 686 C C . ALA A 1 87 ? 4.317 15.488 1.917 1.00 72.12 87 ALA A C 1
ATOM 688 O O . ALA A 1 87 ? 4.666 15.307 3.083 1.00 72.12 87 ALA A O 1
ATOM 689 N N . SER A 1 88 ? 3.333 16.337 1.610 1.00 73.56 88 SER A N 1
ATOM 690 C CA . SER A 1 88 ? 2.446 16.899 2.634 1.00 73.56 88 SER A CA 1
ATOM 691 C C . SER A 1 88 ? 1.634 15.781 3.305 1.00 73.56 88 SER A C 1
ATOM 693 O O . SER A 1 88 ? 1.426 14.731 2.700 1.00 73.56 88 SER A O 1
ATOM 695 N N . GLY A 1 89 ? 1.122 15.998 4.524 1.00 72.75 89 GLY A N 1
ATOM 696 C CA . GLY A 1 89 ? 0.353 14.972 5.255 1.00 72.75 89 GLY A CA 1
ATOM 697 C C . GLY A 1 89 ? -0.786 14.350 4.431 1.00 72.75 89 GLY A C 1
ATOM 698 O O . GLY A 1 89 ? -0.924 13.134 4.391 1.00 72.75 89 GLY A O 1
ATOM 699 N N . VAL A 1 90 ? -1.512 15.162 3.655 1.00 76.00 90 VAL A N 1
ATOM 700 C CA . VAL A 1 90 ? -2.580 14.687 2.750 1.00 76.00 90 VAL A CA 1
ATOM 701 C C . VAL A 1 90 ? -2.025 13.861 1.581 1.00 76.00 90 VAL A C 1
ATOM 703 O O . VAL A 1 90 ? -2.610 12.854 1.184 1.00 76.00 90 VAL A O 1
ATOM 706 N N . ALA A 1 91 ? -0.885 14.260 1.010 1.00 79.38 91 ALA A N 1
ATOM 707 C CA . ALA A 1 91 ? -0.236 13.498 -0.056 1.00 79.38 91 ALA A CA 1
ATOM 708 C C . ALA A 1 91 ? 0.322 12.162 0.462 1.00 79.38 91 ALA A C 1
ATOM 710 O O . ALA A 1 91 ? 0.302 11.163 -0.257 1.00 79.38 91 ALA A O 1
ATOM 711 N N . LEU A 1 92 ? 0.770 12.130 1.716 1.00 81.00 92 LEU A N 1
ATOM 712 C CA . LEU A 1 92 ? 1.231 10.919 2.375 1.00 81.00 92 LEU A CA 1
ATOM 713 C C . LEU A 1 92 ? 0.064 9.947 2.606 1.00 81.00 92 LEU A C 1
ATOM 715 O O . LEU A 1 92 ? 0.157 8.788 2.206 1.00 81.00 92 LEU A O 1
ATOM 719 N N . GLU A 1 93 ? -1.078 10.423 3.111 1.00 79.62 93 GLU A N 1
ATOM 720 C CA . GLU A 1 93 ? -2.307 9.618 3.227 1.00 79.62 93 GLU A CA 1
ATOM 721 C C . GLU A 1 93 ? -2.764 9.043 1.875 1.00 79.62 93 GLU A C 1
ATOM 723 O O . GLU A 1 93 ? -3.097 7.859 1.772 1.00 79.62 93 GLU A O 1
ATOM 728 N N . MET A 1 94 ? -2.717 9.846 0.804 1.00 83.69 94 MET A N 1
ATOM 729 C CA . MET A 1 94 ? -3.024 9.381 -0.556 1.00 83.69 94 MET A CA 1
ATOM 730 C C . MET A 1 94 ? -2.094 8.241 -0.999 1.00 83.69 94 MET A C 1
ATOM 732 O O . MET A 1 94 ? -2.565 7.283 -1.616 1.00 83.69 94 MET A O 1
ATOM 736 N N . LYS A 1 95 ? -0.797 8.304 -0.659 1.00 84.00 95 LYS A N 1
ATOM 737 C CA . LYS A 1 95 ? 0.175 7.238 -0.958 1.00 84.00 95 LYS A CA 1
ATOM 738 C C . LYS A 1 95 ? -0.110 5.952 -0.172 1.00 84.00 95 LYS A C 1
ATOM 740 O O . LYS A 1 95 ? 0.096 4.871 -0.715 1.00 84.00 95 LYS A O 1
ATOM 745 N N . PHE A 1 96 ? -0.626 6.039 1.056 1.00 87.75 96 PHE A N 1
ATOM 746 C CA . PHE A 1 96 ? -0.987 4.870 1.876 1.00 87.75 96 PHE A CA 1
ATOM 747 C C . PHE A 1 96 ? -2.337 4.229 1.515 1.00 87.75 96 PHE A C 1
ATOM 749 O O . PHE A 1 96 ? -2.595 3.079 1.878 1.00 87.75 96 PHE A O 1
ATOM 756 N N . LYS A 1 97 ? -3.194 4.922 0.759 1.00 87.19 97 LYS A N 1
ATOM 757 C CA . LYS A 1 97 ? -4.538 4.447 0.392 1.00 87.19 97 LYS A CA 1
ATOM 758 C C . LYS A 1 97 ? -4.594 3.032 -0.222 1.00 87.19 97 LYS A C 1
ATOM 760 O O . LYS A 1 97 ? -5.503 2.284 0.144 1.00 87.19 97 LYS A O 1
ATOM 765 N N . PRO A 1 98 ? -3.673 2.610 -1.113 1.00 89.38 98 PRO A N 1
ATOM 766 C CA . PRO A 1 98 ? -3.673 1.244 -1.641 1.00 89.38 98 PRO A CA 1
ATOM 767 C C . PRO A 1 98 ? -3.470 0.180 -0.553 1.00 89.38 98 PRO A C 1
ATOM 769 O O . PRO A 1 98 ? -4.201 -0.810 -0.536 1.00 89.38 98 PRO A O 1
ATOM 772 N N . VAL A 1 99 ? -2.550 0.415 0.391 1.00 90.06 99 VAL A N 1
ATOM 773 C CA . VAL A 1 99 ? -2.325 -0.479 1.541 1.00 90.06 99 VAL A CA 1
ATOM 774 C C . VAL A 1 99 ? -3.572 -0.536 2.416 1.00 90.06 99 VAL A C 1
ATOM 776 O O . VAL A 1 99 ? -4.031 -1.625 2.747 1.00 90.06 99 VAL A O 1
ATOM 779 N N . LEU A 1 100 ? -4.201 0.610 2.693 1.00 89.19 100 LEU A N 1
ATOM 780 C CA . LEU A 1 100 ? -5.428 0.652 3.490 1.00 89.19 100 LEU A CA 1
ATOM 781 C C . LEU A 1 100 ? -6.575 -0.147 2.846 1.00 89.19 100 LEU A C 1
ATOM 783 O O . LEU A 1 100 ? -7.332 -0.824 3.544 1.00 89.19 100 LEU A O 1
ATOM 787 N N . ASN A 1 101 ? -6.700 -0.126 1.516 1.00 89.38 101 ASN A N 1
ATOM 788 C CA . ASN A 1 101 ? -7.693 -0.939 0.804 1.00 89.38 101 ASN A CA 1
ATOM 789 C C . ASN A 1 101 ? -7.428 -2.445 0.968 1.00 89.38 101 ASN A C 1
ATOM 791 O O . ASN A 1 101 ? -8.361 -3.234 1.188 1.00 89.38 101 ASN A O 1
ATOM 795 N N . LEU A 1 102 ? -6.159 -2.849 0.871 1.00 91.44 102 LEU A N 1
ATOM 796 C CA . LEU A 1 102 ? -5.739 -4.230 1.084 1.00 91.44 102 LEU A CA 1
ATOM 797 C C . LEU A 1 102 ? -6.001 -4.662 2.531 1.00 91.44 102 LEU A C 1
ATOM 799 O O . LEU A 1 102 ? -6.566 -5.734 2.770 1.00 91.44 102 LEU A O 1
ATOM 803 N N . ASP A 1 103 ? -5.657 -3.814 3.490 1.00 91.62 103 ASP A N 1
ATOM 804 C CA . ASP A 1 103 ? -5.814 -4.096 4.910 1.00 91.62 103 ASP A CA 1
ATOM 805 C C . ASP A 1 103 ? -7.277 -4.108 5.340 1.00 91.62 103 ASP A C 1
ATOM 807 O O . ASP A 1 103 ? -7.671 -4.985 6.102 1.00 91.62 103 ASP A O 1
ATOM 811 N N . THR A 1 104 ? -8.126 -3.255 4.765 1.00 90.81 104 THR A N 1
ATOM 812 C CA . THR A 1 104 ? -9.586 -3.317 4.955 1.00 90.81 104 THR A CA 1
ATOM 813 C C . THR A 1 104 ? -10.148 -4.647 4.446 1.00 90.81 104 THR A C 1
ATOM 815 O O . THR A 1 104 ? -11.009 -5.270 5.073 1.00 90.81 104 THR A O 1
ATOM 818 N N . SER A 1 105 ? -9.648 -5.127 3.306 1.00 92.69 105 SER A N 1
ATOM 819 C CA . SER A 1 105 ? -10.066 -6.413 2.741 1.00 92.69 105 SER A CA 1
ATOM 820 C C . SER A 1 105 ? -9.626 -7.592 3.614 1.00 92.69 105 SER A C 1
ATOM 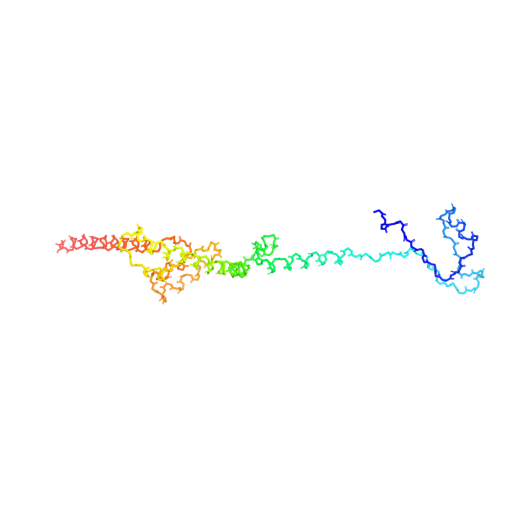822 O O . SER A 1 105 ? -10.384 -8.552 3.782 1.00 92.69 105 SER A O 1
ATOM 824 N N . LYS A 1 106 ? -8.424 -7.524 4.201 1.00 93.00 106 LYS A N 1
ATOM 825 C CA . LYS A 1 106 ? -7.925 -8.514 5.169 1.00 93.00 106 LYS A CA 1
ATOM 826 C C . LYS A 1 106 ? -8.699 -8.459 6.484 1.00 93.00 106 LYS A C 1
ATOM 828 O O . LYS A 1 106 ? -9.133 -9.505 6.955 1.00 93.00 106 LYS A O 1
ATOM 833 N N . ALA A 1 107 ? -8.940 -7.265 7.015 1.00 93.44 107 ALA A N 1
ATOM 834 C CA . ALA A 1 107 ? -9.719 -7.023 8.223 1.00 93.44 107 ALA A CA 1
ATOM 835 C C . ALA A 1 107 ? -11.106 -7.663 8.124 1.00 93.44 107 ALA A C 1
ATOM 837 O O . ALA A 1 107 ? -11.470 -8.454 8.983 1.00 93.44 107 ALA A O 1
ATOM 838 N N . ARG A 1 108 ? -11.831 -7.463 7.014 1.00 91.62 108 ARG A N 1
ATOM 839 C CA . ARG A 1 108 ? -13.136 -8.117 6.785 1.00 91.62 108 ARG A CA 1
ATOM 840 C C . ARG A 1 108 ? -13.063 -9.644 6.846 1.00 91.62 108 ARG A C 1
ATOM 842 O O . ARG A 1 108 ? -13.937 -10.284 7.430 1.00 91.62 108 ARG A O 1
ATOM 849 N N . LYS A 1 109 ? -12.031 -10.244 6.239 1.00 94.31 109 LYS A N 1
ATOM 850 C CA . LYS A 1 109 ? -11.819 -11.702 6.290 1.00 94.31 109 LYS A CA 1
ATOM 851 C C . LYS A 1 109 ? -11.501 -12.160 7.712 1.00 94.31 109 LYS A C 1
ATOM 853 O O . LYS A 1 109 ? -12.027 -13.183 8.144 1.00 94.31 109 LYS A O 1
ATOM 858 N N . PHE A 1 110 ? -10.695 -11.388 8.435 1.00 94.75 110 PHE A N 1
ATOM 859 C CA . PHE A 1 110 ? -10.344 -11.666 9.819 1.00 94.75 110 PHE A CA 1
ATOM 860 C C . PHE A 1 110 ? -11.564 -11.565 10.742 1.00 94.75 110 PHE A C 1
ATOM 862 O O . PHE A 1 110 ? -11.844 -12.520 11.459 1.00 94.75 110 PHE A O 1
ATOM 869 N N . THR A 1 111 ? -12.369 -10.502 10.643 1.00 93.06 111 THR A N 1
ATOM 870 C CA . THR A 1 111 ? -13.646 -10.357 11.363 1.00 93.06 111 THR A CA 1
ATOM 871 C C . THR A 1 111 ? -14.558 -11.549 11.115 1.00 93.06 111 THR A C 1
ATOM 873 O O . THR A 1 111 ? -15.094 -12.113 12.064 1.00 93.06 111 THR A O 1
ATOM 876 N N . LYS A 1 112 ? -14.696 -11.990 9.856 1.00 92.25 112 LYS A N 1
ATOM 877 C CA . LYS A 1 112 ? -15.484 -13.186 9.536 1.00 92.25 112 LYS A CA 1
ATOM 878 C C . LYS A 1 112 ? -14.935 -14.427 10.245 1.00 92.25 112 LYS A C 1
ATOM 880 O O . LYS A 1 112 ? -15.704 -15.160 10.854 1.00 92.25 112 LYS A O 1
ATOM 885 N N . SER A 1 113 ? -13.621 -14.656 10.188 1.00 93.25 113 SER A N 1
ATOM 886 C CA . SER A 1 113 ? -13.007 -15.803 10.871 1.00 93.25 113 SER A CA 1
ATOM 887 C C . SER A 1 113 ? -13.168 -15.740 12.390 1.00 93.25 113 SER A C 1
ATOM 889 O O . SER A 1 113 ? -13.408 -16.764 13.021 1.00 93.25 113 SER A O 1
ATOM 891 N N . LEU A 1 114 ? -13.104 -14.538 12.964 1.00 92.25 114 LEU A N 1
ATOM 892 C CA . LEU A 1 114 ? -13.246 -14.318 14.392 1.00 92.25 114 LEU A CA 1
ATOM 893 C C . LEU A 1 114 ? -14.689 -14.575 14.844 1.00 92.25 114 LEU A C 1
ATOM 895 O O . LEU A 1 114 ? -14.899 -15.256 15.841 1.00 92.25 114 LEU A O 1
ATOM 899 N N . ARG A 1 115 ? -15.685 -14.123 14.074 1.00 91.00 115 ARG A N 1
ATOM 900 C CA . ARG A 1 115 ? -17.101 -14.431 14.332 1.00 91.00 115 ARG A CA 1
ATOM 901 C C . ARG A 1 115 ? -17.387 -15.926 14.264 1.00 91.00 115 ARG A C 1
ATOM 903 O O . ARG A 1 115 ? -18.049 -16.446 15.153 1.00 91.00 115 ARG A O 1
ATOM 910 N N . GLU A 1 116 ? -16.846 -16.641 13.277 1.00 90.69 116 GLU A N 1
ATOM 911 C CA . GLU A 1 116 ? -17.003 -18.103 13.209 1.00 90.69 116 GLU A CA 1
ATOM 912 C C . GLU A 1 116 ? -16.309 -18.816 14.382 1.00 90.69 116 GLU A C 1
ATOM 914 O O . GLU A 1 116 ? -16.862 -19.764 14.941 1.00 90.69 116 GLU A O 1
ATOM 919 N N . LEU A 1 117 ? -15.133 -18.343 14.808 1.00 90.56 117 LEU A N 1
ATOM 920 C CA . LEU A 1 117 ? -14.462 -18.846 16.008 1.00 90.56 117 LEU A CA 1
ATOM 921 C C . LEU A 1 117 ? -15.343 -18.648 17.254 1.00 90.56 117 LEU A C 1
ATOM 923 O O . LEU A 1 117 ? -15.586 -19.601 17.998 1.00 90.56 117 LEU A O 1
ATOM 927 N N . TYR A 1 118 ? -15.863 -17.435 17.464 1.00 89.62 118 TYR A N 1
ATOM 928 C CA . TYR A 1 118 ? -16.729 -17.129 18.604 1.00 89.62 118 TYR A CA 1
ATOM 929 C C . TYR A 1 118 ? -18.058 -17.876 18.559 1.00 89.62 118 TYR A C 1
ATOM 931 O O . TYR A 1 118 ? -18.526 -18.338 19.594 1.00 89.62 118 TYR A O 1
ATOM 939 N N . ARG A 1 119 ? -18.616 -18.109 17.372 1.00 89.50 119 ARG A N 1
ATOM 940 C CA . ARG A 1 119 ? -19.802 -18.948 17.189 1.00 89.50 119 ARG A CA 1
ATOM 941 C C . ARG A 1 119 ? -19.591 -20.365 17.722 1.00 89.50 119 ARG A C 1
ATOM 943 O O . ARG A 1 119 ? -20.476 -20.915 18.373 1.00 89.50 119 ARG A O 1
ATOM 950 N N . VAL A 1 120 ? -18.423 -20.967 17.484 1.00 88.56 120 VAL A N 1
ATOM 951 C CA . VAL A 1 120 ? -18.088 -22.294 18.034 1.00 88.56 120 VAL A CA 1
ATOM 952 C C . VAL A 1 120 ? -17.878 -22.228 19.550 1.00 88.56 120 VAL A C 1
ATOM 954 O O . VAL A 1 120 ? -18.375 -23.097 20.273 1.00 88.56 120 VAL A O 1
ATOM 957 N N . LEU A 1 121 ? -17.192 -21.192 20.041 1.00 87.94 121 LEU A N 1
ATOM 958 C CA . LEU A 1 121 ? -16.916 -20.999 21.470 1.00 87.94 121 LEU A CA 1
ATOM 959 C C . LEU A 1 121 ? -18.193 -20.788 22.295 1.00 87.94 121 LEU A C 1
ATOM 961 O O . LEU A 1 121 ? -18.350 -21.390 23.357 1.00 87.94 121 LEU A O 1
ATOM 965 N N . PHE A 1 122 ? -19.130 -19.977 21.803 1.00 86.94 122 PHE A N 1
ATOM 966 C CA . PHE A 1 122 ? -20.392 -19.711 22.494 1.00 86.94 122 PHE A CA 1
ATOM 967 C C . PHE A 1 122 ? -21.301 -20.944 22.483 1.00 86.94 122 PHE A C 1
ATOM 969 O O . PHE A 1 122 ? -21.911 -21.273 23.500 1.00 86.94 122 PHE A O 1
ATOM 976 N N . LYS A 1 123 ? -21.300 -21.723 21.391 1.00 84.25 123 LYS A N 1
ATOM 977 C CA . LYS A 1 123 ? -22.045 -22.993 21.317 1.00 84.25 123 LYS A CA 1
ATOM 978 C C . LYS A 1 123 ? -21.502 -24.097 22.216 1.00 84.25 123 LYS A C 1
ATOM 980 O O . LYS A 1 123 ? -22.269 -24.951 22.646 1.00 84.25 123 LYS A O 1
ATOM 985 N N . THR A 1 124 ? -20.206 -24.096 22.515 1.00 82.88 124 THR A N 1
ATOM 986 C CA . THR A 1 124 ? -19.613 -25.069 23.446 1.00 82.88 124 THR A CA 1
ATOM 987 C C . THR A 1 124 ? -19.900 -24.746 24.919 1.00 82.88 124 THR A C 1
ATOM 989 O O . THR A 1 124 ? -19.516 -25.534 25.780 1.00 82.88 124 THR A O 1
ATOM 992 N N . MET A 1 125 ? -20.592 -23.632 25.229 1.00 68.69 125 MET A N 1
ATOM 993 C CA . MET A 1 125 ? -20.947 -23.188 26.593 1.00 68.69 125 MET A CA 1
ATOM 994 C C . MET A 1 125 ? -19.757 -23.136 27.570 1.00 68.69 125 MET A C 1
ATOM 996 O O . MET A 1 125 ? -19.929 -23.189 28.788 1.00 68.69 125 MET A O 1
ATOM 1000 N N . LEU A 1 126 ? -18.531 -23.001 27.052 1.00 72.12 126 LEU A N 1
ATOM 1001 C CA . LEU A 1 126 ? -17.323 -22.878 27.875 1.00 72.12 126 LEU A CA 1
ATOM 1002 C C . LEU A 1 126 ? -17.332 -21.584 28.701 1.00 72.12 126 LEU A C 1
ATOM 1004 O O . LEU A 1 126 ? -16.713 -21.517 29.762 1.00 72.12 126 LEU A O 1
ATOM 1008 N N . ILE A 1 127 ? -18.065 -20.573 28.232 1.00 73.38 127 ILE A N 1
ATOM 1009 C CA . ILE A 1 127 ? -18.251 -19.286 28.895 1.00 73.38 127 ILE A CA 1
ATOM 1010 C C . ILE A 1 127 ? -19.665 -19.258 29.481 1.00 73.38 127 ILE A C 1
ATOM 1012 O O . ILE A 1 127 ? -20.656 -19.254 28.753 1.00 73.38 127 ILE A O 1
ATOM 1016 N N . LYS A 1 128 ? -19.772 -19.265 30.814 1.00 76.12 128 LYS A N 1
ATOM 1017 C CA . LYS A 1 128 ? -21.064 -19.196 31.510 1.00 76.12 128 LYS A CA 1
ATOM 1018 C C . LYS A 1 128 ? -21.647 -17.784 31.407 1.00 76.12 128 LYS A C 1
ATOM 1020 O O . LYS A 1 128 ? -20.940 -16.817 31.665 1.00 76.12 128 LYS A O 1
ATOM 1025 N N . GLY A 1 129 ? -22.944 -17.681 31.113 1.00 78.38 129 GLY A N 1
ATOM 1026 C CA . GLY A 1 129 ? -23.682 -16.410 31.133 1.00 78.38 129 GLY A CA 1
ATOM 1027 C C . GLY A 1 129 ? -23.662 -15.610 29.827 1.00 78.38 129 GLY A C 1
ATOM 1028 O O . GLY A 1 129 ? -24.118 -14.473 29.831 1.00 78.38 129 GLY A O 1
ATOM 1029 N N . VAL A 1 130 ? -23.167 -16.187 28.729 1.00 80.44 130 VAL A N 1
ATOM 1030 C CA . VAL A 1 130 ? -23.217 -15.576 27.391 1.00 80.44 130 VAL A CA 1
ATOM 1031 C C . VAL A 1 130 ? -24.270 -16.292 26.550 1.00 80.44 130 VAL A C 1
ATOM 1033 O O . VAL A 1 130 ? -24.333 -17.523 26.559 1.00 80.44 130 VAL A O 1
ATOM 1036 N N . ASP A 1 131 ? -25.104 -15.523 25.848 1.00 83.38 131 ASP A N 1
ATOM 1037 C CA . ASP A 1 131 ? -26.073 -16.062 24.892 1.00 83.38 131 ASP A CA 1
ATOM 1038 C C . ASP A 1 131 ? -25.324 -16.762 23.739 1.00 83.38 131 ASP A C 1
ATOM 1040 O O . ASP A 1 131 ? -24.453 -16.143 23.118 1.00 83.38 131 ASP A O 1
ATOM 1044 N N . PRO A 1 132 ? -25.635 -18.037 23.430 1.00 81.31 132 PRO A N 1
ATOM 1045 C CA . PRO A 1 132 ? -25.075 -18.747 22.286 1.00 81.31 132 PRO A CA 1
ATOM 1046 C C . PRO A 1 132 ? -25.177 -18.013 20.945 1.00 81.31 132 PRO A C 1
ATOM 1048 O O . PRO A 1 132 ? -24.380 -18.326 20.063 1.00 81.31 132 PRO A O 1
ATOM 1051 N N . GLU A 1 133 ? -26.117 -17.075 20.782 1.00 84.56 133 GLU A N 1
ATOM 1052 C CA . GLU A 1 133 ? -26.308 -16.284 19.556 1.00 84.56 133 GLU A CA 1
ATOM 1053 C C . GLU A 1 133 ? -25.647 -14.891 19.583 1.00 84.56 133 GLU A C 1
ATOM 1055 O O . GLU A 1 133 ? -25.588 -14.227 18.552 1.00 84.56 133 GLU A O 1
ATOM 1060 N N . ALA A 1 134 ? -25.022 -14.480 20.694 1.00 86.12 134 ALA A N 1
ATOM 1061 C CA . ALA A 1 134 ? -24.335 -13.183 20.810 1.00 86.12 134 ALA A CA 1
ATOM 1062 C C . ALA A 1 134 ? -23.085 -13.036 19.913 1.00 86.12 134 ALA A C 1
ATOM 1064 O O . ALA A 1 134 ? -22.420 -12.002 19.928 1.00 86.12 134 ALA A O 1
ATOM 1065 N N . TRP A 1 135 ? -22.711 -14.071 19.152 1.00 84.06 135 TRP A N 1
ATOM 1066 C CA . TRP A 1 135 ? -21.545 -14.046 18.263 1.00 84.06 135 TRP A CA 1
ATOM 1067 C C . TRP A 1 135 ? -21.731 -13.092 17.072 1.00 84.06 135 TRP A C 1
ATOM 1069 O O . TRP A 1 135 ? -20.733 -12.612 16.530 1.00 84.06 135 TRP A O 1
ATOM 1079 N N . ASP A 1 136 ? -22.976 -12.824 16.662 1.00 83.56 136 ASP A N 1
ATOM 1080 C CA . ASP A 1 136 ? -23.285 -11.924 15.539 1.00 83.56 136 ASP A CA 1
ATOM 1081 C C . ASP A 1 136 ? -23.120 -10.444 15.928 1.00 83.56 136 ASP A C 1
ATOM 1083 O O . ASP A 1 136 ? -22.633 -9.637 15.133 1.00 83.56 136 ASP A O 1
ATOM 1087 N N . ASP A 1 137 ? -23.386 -10.120 17.197 1.00 86.31 137 ASP A N 1
ATOM 1088 C CA . ASP A 1 137 ? -23.268 -8.770 17.768 1.00 86.31 137 ASP A CA 1
ATOM 1089 C C . ASP A 1 137 ? -21.813 -8.335 18.022 1.00 86.31 137 ASP A C 1
ATOM 1091 O O . ASP A 1 137 ? -21.552 -7.210 18.454 1.00 86.31 137 ASP A O 1
ATOM 1095 N N . ILE A 1 138 ? -20.831 -9.204 17.752 1.00 85.25 138 ILE A N 1
ATOM 1096 C CA . ILE A 1 138 ? -19.415 -8.876 17.925 1.00 85.25 138 ILE A CA 1
ATOM 1097 C C . ILE A 1 138 ? -18.990 -7.873 16.847 1.00 85.25 138 ILE A C 1
ATOM 1099 O O . ILE A 1 138 ? -18.810 -8.223 15.669 1.00 85.25 138 ILE A O 1
ATOM 1103 N N . ASP A 1 139 ? -18.771 -6.629 17.271 1.00 84.25 139 ASP A N 1
ATOM 1104 C CA . ASP A 1 139 ? -18.098 -5.604 16.480 1.00 84.25 139 ASP A CA 1
ATOM 1105 C C . ASP A 1 139 ? -16.581 -5.672 16.694 1.00 84.25 139 ASP A C 1
ATOM 1107 O O . ASP A 1 139 ? -16.087 -5.698 17.822 1.00 84.25 139 ASP A O 1
ATOM 1111 N N . VAL A 1 140 ? -15.836 -5.732 15.593 1.00 85.69 140 VAL A N 1
ATOM 1112 C CA . VAL A 1 140 ? -14.373 -5.845 15.604 1.00 85.69 140 VAL A CA 1
ATOM 1113 C C . VAL A 1 140 ? -13.814 -4.609 14.925 1.00 85.69 140 VAL A C 1
ATOM 1115 O O . VAL A 1 140 ? -13.916 -4.466 13.705 1.00 85.69 140 VAL A O 1
ATOM 1118 N N . SER A 1 141 ? -13.201 -3.732 15.712 1.00 83.25 141 SER A N 1
ATOM 1119 C CA . SER A 1 141 ? -12.486 -2.564 15.214 1.00 83.25 141 SER A CA 1
ATOM 1120 C C . SER A 1 141 ? -10.998 -2.873 15.047 1.00 83.25 141 SER A C 1
ATOM 1122 O O . SER A 1 141 ? -10.378 -3.529 15.882 1.00 83.25 141 SER A O 1
ATOM 1124 N N . PHE A 1 142 ? -10.417 -2.388 13.952 1.00 83.69 142 PHE A N 1
ATOM 1125 C CA . PHE A 1 142 ? -8.973 -2.413 13.724 1.00 83.69 142 PHE A CA 1
ATOM 1126 C C . PHE A 1 142 ? -8.448 -0.986 13.798 1.00 83.69 142 PHE A C 1
ATOM 1128 O O . PHE A 1 142 ? -9.091 -0.064 13.292 1.00 83.69 142 PHE A O 1
ATOM 1135 N N . HIS A 1 143 ? -7.290 -0.818 14.427 1.00 79.56 143 HIS A N 1
ATOM 1136 C CA . HIS A 1 143 ? -6.559 0.441 14.445 1.00 79.56 143 HIS A CA 1
ATOM 1137 C C . HIS A 1 143 ? -5.423 0.372 13.423 1.00 79.56 143 HIS A C 1
ATOM 1139 O O . HIS A 1 143 ? -4.751 -0.656 13.320 1.00 79.56 143 HIS A O 1
ATOM 1145 N N . TYR A 1 144 ? -5.241 1.445 12.655 1.00 77.44 144 TYR A N 1
ATOM 1146 C CA . TYR A 1 144 ? -4.178 1.564 11.663 1.00 77.44 144 TYR A CA 1
ATOM 1147 C C . TYR A 1 144 ? -3.299 2.751 12.034 1.00 77.44 144 TYR A C 1
ATOM 1149 O O . TYR A 1 144 ? -3.789 3.878 12.090 1.00 77.44 144 TYR A O 1
ATOM 1157 N N . ASP A 1 145 ? -2.008 2.498 12.221 1.00 74.75 145 ASP A N 1
ATOM 1158 C CA . ASP A 1 145 ? -1.024 3.541 12.500 1.00 74.75 145 ASP A CA 1
ATOM 1159 C C . ASP A 1 145 ? -0.659 4.251 11.191 1.00 74.75 145 ASP A C 1
ATOM 1161 O O . ASP A 1 145 ? 0.341 3.947 10.537 1.00 74.75 145 ASP A O 1
ATOM 1165 N N . LEU A 1 146 ? -1.525 5.165 10.759 1.00 75.06 146 LEU A N 1
ATOM 1166 C CA . LEU A 1 146 ? -1.301 5.998 9.586 1.00 75.06 146 LEU A CA 1
ATOM 1167 C C . LEU A 1 146 ? -0.821 7.395 10.009 1.00 75.06 146 LEU A C 1
ATOM 1169 O O . LEU A 1 146 ? -1.289 7.942 11.012 1.00 75.06 146 LEU A O 1
ATOM 1173 N N . PRO A 1 147 ? 0.098 8.011 9.247 1.00 70.38 147 PRO A N 1
ATOM 1174 C CA . PRO A 1 147 ? 0.478 9.392 9.483 1.00 70.38 147 PRO A CA 1
ATOM 1175 C C . PRO A 1 147 ? -0.700 10.308 9.136 1.00 70.38 147 PRO A C 1
ATOM 1177 O O . PRO A 1 147 ? -1.013 10.500 7.963 1.00 70.38 147 PRO A O 1
ATOM 1180 N N . HIS A 1 148 ? -1.336 10.868 10.164 1.00 66.50 148 HIS A N 1
ATOM 1181 C CA . HIS A 1 148 ? -2.514 11.724 10.044 1.00 66.50 148 HIS A CA 1
ATOM 1182 C C . HIS A 1 148 ? -2.222 13.180 10.399 1.00 66.50 148 HIS A C 1
ATOM 1184 O O . HIS A 1 148 ? -1.393 13.492 11.258 1.00 66.50 148 HIS A O 1
ATOM 1190 N N . ASN A 1 149 ? -2.951 14.095 9.760 1.00 64.06 149 ASN A N 1
ATOM 1191 C CA . ASN A 1 149 ? -2.901 15.512 10.098 1.00 64.06 149 ASN A CA 1
ATOM 1192 C C . ASN A 1 149 ? -3.891 15.840 11.231 1.00 64.06 149 ASN A C 1
ATOM 1194 O O . ASN A 1 149 ? -5.096 15.923 11.017 1.00 64.06 149 ASN A O 1
ATOM 1198 N N . ILE A 1 150 ? -3.379 16.109 12.435 1.00 65.81 150 ILE A N 1
ATOM 1199 C CA . ILE A 1 150 ? -4.183 16.430 13.635 1.00 65.81 150 ILE A CA 1
ATOM 1200 C C . ILE A 1 150 ? -5.009 17.725 13.463 1.00 65.81 150 ILE A C 1
ATOM 1202 O O . ILE A 1 150 ? -5.965 17.962 14.200 1.00 65.81 150 ILE A O 1
ATOM 1206 N N . LYS A 1 151 ? -4.681 18.574 12.477 1.00 66.25 151 LYS A N 1
ATOM 1207 C CA . LYS A 1 151 ? -5.383 19.849 12.242 1.00 66.25 151 LYS A CA 1
ATOM 1208 C C . LYS A 1 151 ? -6.866 19.670 11.916 1.00 66.25 151 LYS A C 1
ATOM 1210 O O . LYS A 1 151 ? -7.675 20.477 12.369 1.00 66.25 151 LYS A O 1
ATOM 1215 N N . ASP A 1 152 ? -7.235 18.607 11.207 1.00 65.00 152 ASP A N 1
ATOM 1216 C CA . ASP A 1 152 ? -8.630 18.390 10.807 1.00 65.00 152 ASP A CA 1
ATOM 1217 C C . ASP A 1 152 ? -9.504 18.002 12.014 1.00 65.00 152 ASP A C 1
ATOM 1219 O O . ASP A 1 152 ? -10.689 18.339 12.071 1.00 65.00 152 ASP A O 1
ATOM 1223 N N . ALA A 1 153 ? -8.907 17.410 13.054 1.00 66.62 153 ALA A N 1
ATOM 1224 C CA . ALA A 1 153 ? -9.612 17.019 14.271 1.00 66.62 153 ALA A CA 1
ATOM 1225 C C . ALA A 1 153 ? -10.108 18.210 15.114 1.00 66.62 153 ALA A C 1
ATOM 1227 O O . ALA A 1 153 ? -11.077 18.060 15.859 1.00 66.62 153 ALA A O 1
ATOM 1228 N N . GLN A 1 154 ? -9.511 19.404 14.989 1.00 71.62 154 GLN A N 1
ATOM 1229 C CA . GLN A 1 154 ? -10.021 20.601 15.678 1.00 71.62 154 GLN A CA 1
ATOM 1230 C C . GLN A 1 154 ? -11.393 21.021 15.148 1.00 71.62 154 GLN A C 1
ATOM 1232 O O . GLN A 1 154 ? -12.273 21.365 15.932 1.00 71.62 154 GLN A O 1
ATOM 1237 N N . THR A 1 155 ? -11.605 20.928 13.833 1.00 75.25 155 THR A N 1
ATOM 1238 C CA . THR A 1 155 ? -12.882 21.311 13.208 1.00 75.25 155 THR A CA 1
ATOM 1239 C C . THR A 1 155 ? -14.028 20.368 13.574 1.00 75.25 155 THR A C 1
ATOM 1241 O O . THR A 1 155 ? -15.181 20.782 13.627 1.00 75.25 155 THR A O 1
ATOM 1244 N N . LEU A 1 156 ? -13.718 19.105 13.884 1.00 74.44 156 LEU A N 1
ATOM 1245 C CA . LEU A 1 156 ? -14.713 18.099 14.252 1.00 74.44 156 LEU A CA 1
ATOM 1246 C C . LEU A 1 156 ? -15.244 18.265 15.682 1.00 74.44 156 LEU A C 1
ATOM 1248 O O . LEU A 1 156 ? -16.338 17.783 15.963 1.00 74.44 156 LEU A O 1
ATOM 1252 N N . SER A 1 157 ? -14.515 18.956 16.566 1.00 78.50 157 SER A N 1
ATOM 1253 C CA . SER A 1 157 ? -14.879 19.112 17.985 1.00 78.50 157 SER A CA 1
ATOM 1254 C C . SER A 1 157 ? -16.282 19.701 18.186 1.00 78.50 157 SER A C 1
ATOM 1256 O O . SER A 1 157 ? -17.012 19.289 19.085 1.00 78.50 157 SER A O 1
ATOM 1258 N N . GLU A 1 158 ? -16.691 20.624 17.312 1.00 78.69 158 GLU A N 1
ATOM 1259 C CA . GLU A 1 158 ? -17.973 21.332 17.417 1.00 78.69 158 GLU A CA 1
ATOM 1260 C C . GLU A 1 158 ? -19.141 20.614 16.716 1.00 78.69 158 GLU A C 1
ATOM 1262 O O . GLU A 1 158 ? -20.300 20.936 16.973 1.00 78.69 158 GLU A O 1
ATOM 1267 N N . LEU A 1 159 ? -18.865 19.645 15.832 1.00 82.00 159 LEU A N 1
ATOM 1268 C CA . LEU A 1 159 ? -19.886 19.005 14.988 1.00 82.00 159 LEU A CA 1
ATOM 1269 C C . LEU A 1 159 ? -20.325 17.623 15.483 1.00 82.00 159 LEU A C 1
ATOM 1271 O O . LEU A 1 159 ? -21.438 17.194 15.170 1.00 82.00 159 LEU A O 1
ATOM 1275 N N . VAL A 1 160 ? -19.467 16.896 16.204 1.00 86.19 160 VAL A N 1
ATOM 1276 C CA . VAL A 1 160 ? -19.741 15.509 16.612 1.00 86.19 160 VAL A CA 1
ATOM 1277 C C . VAL A 1 160 ? -19.753 15.341 18.127 1.00 86.19 160 VAL A C 1
ATOM 1279 O O . VAL A 1 160 ? -19.282 16.186 18.882 1.00 86.19 160 VAL A O 1
ATOM 1282 N N . SER A 1 161 ? -20.298 14.217 18.601 1.00 85.25 161 SER A N 1
ATOM 1283 C CA . SER A 1 161 ? -20.254 13.897 20.028 1.00 85.25 161 SER A CA 1
ATOM 1284 C C . SER A 1 161 ? -18.809 13.754 20.513 1.00 85.25 161 SER A C 1
ATOM 1286 O O . SER A 1 161 ? -17.948 13.258 19.786 1.00 85.25 161 SER A O 1
ATOM 1288 N N . ARG A 1 162 ? -18.555 14.114 21.778 1.00 80.88 162 ARG A N 1
ATOM 1289 C CA . ARG A 1 162 ? -17.209 14.104 22.381 1.00 80.88 162 ARG A CA 1
ATOM 1290 C C . ARG A 1 162 ? -16.488 12.760 22.215 1.00 80.88 162 ARG A C 1
ATOM 1292 O O . ARG A 1 162 ? -15.316 12.737 21.864 1.00 80.88 162 ARG A O 1
ATOM 1299 N N . LYS A 1 163 ? -17.205 11.637 22.365 1.00 81.06 163 LYS A N 1
ATOM 1300 C CA . LYS A 1 163 ? -16.654 10.287 22.135 1.00 81.06 163 LYS A CA 1
ATOM 1301 C C . LYS A 1 163 ? -16.258 10.047 20.674 1.00 81.06 163 LYS A C 1
ATOM 1303 O O . LYS A 1 163 ? -15.241 9.417 20.407 1.00 81.06 163 LYS A O 1
ATOM 1308 N N . THR A 1 164 ? -17.046 10.553 19.726 1.00 79.69 164 THR A N 1
ATOM 1309 C CA . THR A 1 164 ? -16.743 10.445 18.289 1.00 79.69 164 THR A CA 1
ATOM 1310 C C . THR A 1 164 ? -15.555 11.327 17.914 1.00 79.69 164 THR A C 1
ATOM 1312 O O . THR A 1 164 ? -14.714 10.909 17.125 1.00 79.69 164 THR A O 1
ATOM 1315 N N . TRP A 1 165 ? -15.454 12.512 18.520 1.00 82.25 165 TRP A N 1
ATOM 1316 C CA . TRP A 1 165 ? -14.319 13.416 18.354 1.00 82.25 165 TRP A CA 1
ATOM 1317 C C . TRP A 1 165 ? -13.017 12.810 18.897 1.00 82.25 165 TRP A C 1
ATOM 1319 O O . TRP A 1 165 ? -12.036 12.739 18.165 1.00 82.25 165 TRP A O 1
ATOM 1329 N N . LEU A 1 166 ? -13.025 12.281 20.127 1.00 80.94 166 LEU A N 1
ATOM 1330 C CA . LEU A 1 166 ? -11.866 11.597 20.717 1.00 80.94 166 LEU A CA 1
ATOM 1331 C C . LEU A 1 166 ? -11.421 10.392 19.880 1.00 80.94 166 LEU A C 1
ATOM 1333 O O . LEU A 1 166 ? -10.230 10.172 19.708 1.00 80.94 166 LEU A O 1
ATOM 1337 N N . LYS A 1 167 ? -12.367 9.650 19.290 1.00 78.56 167 LYS A N 1
ATOM 1338 C CA . LYS A 1 167 ? -12.064 8.535 18.380 1.00 78.56 167 LYS A CA 1
ATOM 1339 C C . LYS A 1 167 ? -11.389 8.983 17.076 1.00 78.56 167 LYS A C 1
ATOM 1341 O O . LYS A 1 167 ? -10.698 8.183 16.453 1.00 78.56 167 LYS A O 1
ATOM 1346 N N . ALA A 1 168 ? -11.602 10.227 16.645 1.00 75.50 168 ALA A N 1
ATOM 1347 C CA . ALA A 1 168 ? -10.935 10.791 15.473 1.00 75.50 168 ALA A CA 1
ATOM 1348 C C . ALA A 1 168 ? -9.489 11.231 15.772 1.00 75.50 168 ALA A C 1
ATOM 1350 O O . ALA A 1 168 ? -8.705 11.418 14.843 1.00 75.50 168 ALA A O 1
ATOM 1351 N N . LEU A 1 169 ? -9.121 11.389 17.048 1.00 76.12 169 LEU A N 1
ATOM 1352 C CA . LEU A 1 169 ? -7.759 11.714 17.454 1.00 76.12 169 LEU A CA 1
ATOM 1353 C C . LEU A 1 169 ? -6.912 10.442 17.508 1.00 76.12 169 LEU A C 1
ATOM 1355 O O . LEU A 1 169 ? -7.093 9.596 18.376 1.00 76.12 169 LEU A O 1
ATOM 1359 N N . SER A 1 170 ? -5.907 10.355 16.641 1.00 67.00 170 SER A N 1
ATOM 1360 C CA . SER A 1 170 ? -4.944 9.243 16.622 1.00 67.00 170 SER A CA 1
ATOM 1361 C C . SER A 1 170 ? -4.017 9.188 17.846 1.00 67.00 170 SER A C 1
ATOM 1363 O O . 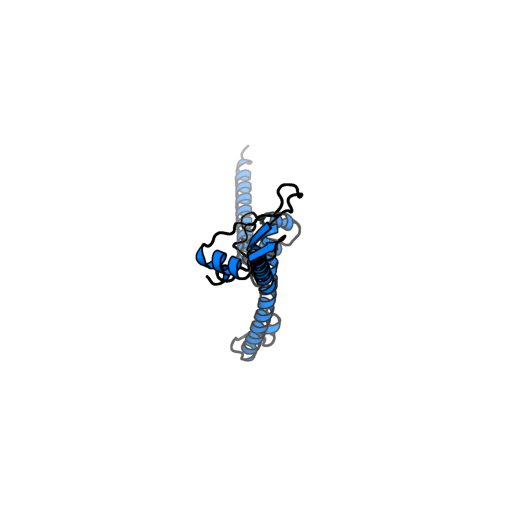SER A 1 170 ? -3.217 8.272 17.967 1.00 67.00 170 SER A O 1
ATOM 1365 N N . ILE A 1 171 ? -4.079 10.183 18.737 1.00 75.62 171 ILE A N 1
ATOM 1366 C CA . ILE A 1 171 ? -3.263 10.265 19.961 1.00 75.62 171 ILE A CA 1
ATOM 1367 C C . ILE A 1 171 ? -3.903 9.457 21.105 1.00 75.62 171 ILE A C 1
ATOM 1369 O O . ILE A 1 171 ? -3.212 9.026 22.027 1.00 75.62 171 ILE A O 1
ATOM 1373 N N . VAL A 1 172 ? -5.223 9.258 21.061 1.00 76.00 172 VAL A N 1
ATOM 1374 C CA . VAL A 1 172 ? -5.990 8.665 22.159 1.00 76.00 172 VAL A CA 1
ATOM 1375 C C . VAL A 1 172 ? -6.140 7.162 21.930 1.00 76.00 172 VAL A C 1
ATOM 1377 O O . VAL A 1 172 ? -6.870 6.730 21.043 1.00 76.00 172 VAL A O 1
ATOM 1380 N N . ASN A 1 173 ? -5.465 6.360 22.758 1.00 69.31 173 ASN A N 1
ATOM 1381 C CA . ASN A 1 173 ? -5.513 4.894 22.672 1.00 69.31 173 ASN A CA 1
ATOM 1382 C C . ASN A 1 173 ? -6.837 4.309 23.195 1.00 69.31 173 ASN A C 1
ATOM 1384 O O . ASN A 1 173 ? -7.380 3.378 22.605 1.00 69.31 173 ASN A O 1
ATOM 1388 N N . ASP A 1 174 ? -7.356 4.852 24.301 1.00 80.81 174 ASP A N 1
ATOM 1389 C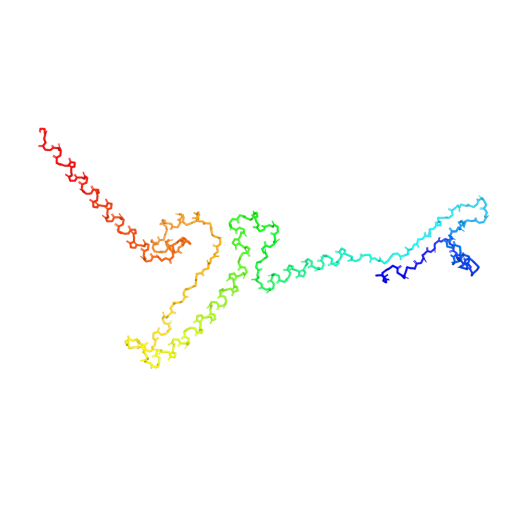 CA . ASP A 1 174 ? -8.616 4.429 24.917 1.00 80.81 174 ASP A CA 1
ATOM 1390 C C . ASP A 1 174 ? -9.534 5.640 25.111 1.00 80.81 174 ASP A C 1
ATOM 1392 O O . ASP A 1 174 ? -9.336 6.476 25.992 1.00 80.81 174 ASP A O 1
ATOM 1396 N N . VAL A 1 175 ? -10.561 5.722 24.262 1.00 81.06 175 VAL A N 1
ATOM 1397 C CA . VAL A 1 175 ? -11.552 6.807 24.265 1.00 81.06 175 VAL A CA 1
ATOM 1398 C C . VAL A 1 175 ? -12.345 6.854 25.570 1.00 81.06 175 VAL A C 1
ATOM 1400 O O . VAL A 1 175 ? -12.767 7.931 25.991 1.00 81.06 175 VAL A O 1
ATOM 1403 N N . GLN A 1 176 ? -12.595 5.703 26.193 1.00 82.38 176 GLN A N 1
ATOM 1404 C CA . GLN A 1 176 ? -13.408 5.631 27.398 1.00 82.38 176 GLN A CA 1
ATOM 1405 C C . GLN A 1 176 ? -12.599 6.109 28.606 1.00 82.38 176 GLN A C 1
ATOM 1407 O O . GLN A 1 176 ? -13.076 6.976 29.336 1.00 82.38 176 GLN A O 1
ATOM 1412 N N . ALA A 1 177 ? -11.356 5.639 28.739 1.00 85.62 177 ALA A N 1
ATOM 1413 C CA . ALA A 1 177 ? -10.439 6.117 29.771 1.00 85.62 177 ALA A CA 1
ATOM 1414 C C . ALA A 1 177 ? -10.160 7.626 29.645 1.00 85.62 177 ALA A C 1
ATOM 1416 O O . ALA A 1 177 ? -10.179 8.341 30.645 1.00 85.62 177 ALA A O 1
ATOM 1417 N N . GLU A 1 178 ? -9.969 8.130 28.422 1.00 85.75 178 GLU A N 1
ATOM 1418 C CA . GLU A 1 178 ? -9.744 9.560 28.180 1.00 85.75 178 GLU A CA 1
ATOM 1419 C C . GLU A 1 178 ? -10.985 10.401 28.502 1.00 85.75 178 GLU A C 1
ATOM 1421 O O . GLU A 1 178 ? -10.889 11.452 29.132 1.00 85.75 178 GLU A O 1
ATOM 1426 N N . SER A 1 179 ? -12.178 9.925 28.129 1.00 85.94 179 SER A N 1
ATOM 1427 C CA . SER A 1 179 ? -13.429 10.600 28.491 1.00 85.94 179 SER A CA 1
ATOM 1428 C C . SER A 1 179 ? -13.593 10.700 30.009 1.00 85.94 179 SER A C 1
ATOM 1430 O O . SER A 1 179 ? -14.021 11.739 30.503 1.00 85.94 179 SER A O 1
ATOM 1432 N N . GLU A 1 180 ? -13.249 9.641 30.743 1.00 88.88 180 GLU A N 1
ATOM 1433 C CA . GLU A 1 180 ? -13.310 9.615 32.208 1.00 88.88 180 GLU A CA 1
ATOM 1434 C C . GLU A 1 180 ? -12.263 10.536 32.846 1.00 88.88 180 GLU A C 1
ATOM 1436 O O . GLU A 1 180 ? -12.567 11.224 33.822 1.00 88.88 180 GLU A O 1
ATOM 1441 N N . ALA A 1 181 ? -11.053 10.599 32.283 1.00 88.06 181 ALA A N 1
ATOM 1442 C CA . ALA A 1 181 ? -10.011 11.522 32.723 1.00 88.06 181 ALA A CA 1
ATOM 1443 C C . ALA A 1 181 ? -10.447 12.987 32.557 1.00 88.06 181 ALA A C 1
ATOM 1445 O O . ALA A 1 181 ? -10.353 13.760 33.508 1.00 88.06 181 ALA A O 1
ATOM 1446 N N . ILE A 1 182 ? -11.017 13.342 31.400 1.00 87.50 182 ILE A N 1
ATOM 1447 C CA . ILE A 1 182 ? -11.546 14.688 31.130 1.00 87.50 182 ILE A CA 1
ATOM 1448 C C . ILE A 1 182 ? -12.683 15.043 32.094 1.00 87.50 182 ILE A C 1
ATOM 1450 O O . ILE A 1 182 ? -12.727 16.156 32.623 1.00 87.50 182 ILE A O 1
ATOM 1454 N N . ASP A 1 183 ? -13.617 14.119 32.335 1.00 90.50 183 ASP A N 1
ATOM 1455 C CA . ASP A 1 183 ? -14.736 14.363 33.249 1.00 90.50 183 ASP A CA 1
ATOM 1456 C C . ASP A 1 183 ? -14.239 14.564 34.692 1.00 90.50 183 ASP A C 1
ATOM 1458 O O . ASP A 1 183 ? -14.756 15.423 35.413 1.00 90.50 183 ASP A O 1
ATOM 1462 N N . LYS A 1 184 ? -13.198 13.829 35.102 1.00 90.69 184 LYS A N 1
ATOM 1463 C CA . LYS A 1 184 ? -12.540 14.011 36.399 1.00 90.69 184 LYS A CA 1
ATOM 1464 C C . LYS A 1 184 ? -11.836 15.366 36.498 1.00 90.69 184 LYS A C 1
ATOM 1466 O O . LYS A 1 184 ? -12.042 16.076 37.478 1.00 90.69 184 LYS A O 1
ATOM 1471 N N . GLU A 1 185 ? -11.086 15.770 35.473 1.00 89.25 185 GLU A N 1
ATOM 1472 C CA . GLU A 1 185 ? -10.453 17.095 35.420 1.00 89.25 185 GLU A CA 1
ATOM 1473 C C . GLU A 1 185 ? -11.483 18.231 35.490 1.00 89.25 185 GLU A C 1
ATOM 1475 O O . GLU A 1 185 ? -11.260 19.225 36.186 1.00 89.25 185 GLU A O 1
ATOM 1480 N N . GLN A 1 186 ? -12.637 18.084 34.827 1.00 87.69 186 GLN A N 1
ATOM 1481 C CA . GLN A 1 186 ? -13.730 19.055 34.920 1.00 87.69 186 GLN A CA 1
ATOM 1482 C C . GLN A 1 186 ? -14.332 19.115 36.322 1.00 87.69 186 GLN A C 1
ATOM 1484 O O . GLN A 1 186 ? -14.591 20.210 36.823 1.00 87.69 186 GLN A O 1
ATOM 1489 N N . GLN A 1 187 ? -14.557 17.972 36.971 1.00 88.19 187 GLN A N 1
ATOM 1490 C CA . GLN A 1 187 ? -15.063 17.940 38.345 1.00 88.19 187 GLN A CA 1
ATOM 1491 C C . GLN A 1 187 ? -14.078 18.591 39.321 1.00 88.19 187 GLN A C 1
ATOM 1493 O O . GLN A 1 187 ? -14.494 19.414 40.139 1.00 88.19 187 GLN A O 1
ATOM 1498 N N . ASP A 1 188 ? -12.784 18.303 39.187 1.00 88.31 188 ASP A N 1
ATOM 1499 C CA . ASP A 1 188 ? -11.724 18.885 40.015 1.00 88.31 188 ASP A CA 1
ATOM 1500 C C . ASP A 1 188 ? -11.603 20.406 39.790 1.00 88.31 188 ASP A C 1
ATOM 1502 O O . ASP A 1 188 ? -11.475 21.180 40.744 1.00 88.31 188 ASP A O 1
ATOM 1506 N N . GLN A 1 189 ? -11.733 20.871 38.543 1.00 85.88 189 GLN A N 1
ATOM 1507 C CA . GLN A 1 189 ? -11.779 22.301 38.216 1.00 85.88 189 GLN A CA 1
ATOM 1508 C C . GLN A 1 189 ? -13.028 22.985 38.778 1.00 85.88 189 GLN A C 1
ATOM 1510 O O . GLN A 1 189 ? -12.925 24.071 39.347 1.00 85.88 189 GLN A O 1
ATOM 1515 N N . LEU A 1 190 ? -14.207 22.368 38.666 1.00 85.31 190 LEU A N 1
ATOM 1516 C CA . LEU A 1 190 ? -15.444 22.907 39.237 1.00 85.31 190 LEU A CA 1
ATOM 1517 C C . LEU A 1 190 ? -15.367 22.983 40.764 1.00 85.31 190 LEU A C 1
ATOM 1519 O O . LEU A 1 190 ? -15.770 23.994 41.338 1.00 85.31 190 LEU A O 1
ATOM 1523 N N . ALA A 1 191 ? -14.812 21.962 41.419 1.00 83.19 191 ALA A N 1
ATOM 1524 C CA . ALA A 1 191 ? -14.591 21.953 42.861 1.00 83.19 191 ALA A CA 1
ATOM 1525 C C . ALA A 1 191 ? -13.629 23.072 43.289 1.00 83.19 191 ALA A C 1
ATOM 1527 O O . ALA A 1 191 ? -13.941 23.833 44.204 1.00 83.19 191 ALA A O 1
ATOM 1528 N N . THR A 1 192 ? -12.519 23.240 42.565 1.00 81.62 192 THR A N 1
ATOM 1529 C CA . THR A 1 192 ? -11.541 24.311 42.811 1.00 81.62 192 THR A CA 1
ATOM 1530 C C . THR A 1 192 ? -12.174 25.692 42.618 1.00 81.62 192 THR A C 1
ATOM 1532 O O . THR A 1 192 ? -12.039 26.566 43.471 1.00 81.62 192 THR A O 1
ATOM 1535 N N . ASN A 1 193 ? -12.945 25.888 41.545 1.00 80.81 193 ASN A N 1
ATOM 1536 C CA . ASN A 1 193 ? -13.625 27.153 41.267 1.00 80.81 193 ASN A CA 1
ATOM 1537 C C . ASN A 1 193 ? -14.693 27.480 42.320 1.00 80.81 193 ASN A C 1
ATOM 1539 O O . ASN A 1 193 ? -14.807 28.629 42.745 1.00 80.81 193 ASN A O 1
ATOM 1543 N N . MET A 1 194 ? -15.460 26.487 42.781 1.00 77.94 194 MET A N 1
ATOM 1544 C CA . MET A 1 194 ? -16.424 26.675 43.871 1.00 77.94 194 MET A CA 1
ATOM 1545 C C . MET A 1 194 ? -15.736 27.020 45.193 1.00 77.94 194 MET A C 1
ATOM 1547 O O . MET A 1 194 ? -16.248 27.859 45.933 1.00 77.94 194 MET A O 1
ATOM 1551 N N . GLN A 1 195 ? -14.577 26.425 45.474 1.00 73.88 195 GLN A N 1
ATOM 1552 C CA . GLN A 1 195 ? -13.792 26.721 46.669 1.00 73.88 195 GLN A CA 1
ATOM 1553 C C . GLN A 1 195 ? -13.239 28.154 46.638 1.00 73.88 195 GLN A C 1
ATOM 1555 O O . GLN A 1 195 ? -13.406 28.891 47.602 1.00 73.88 195 GLN A O 1
ATOM 1560 N N . VAL A 1 196 ? -12.729 28.611 45.490 1.00 77.56 196 VAL A N 1
ATOM 1561 C CA . VAL A 1 196 ? -12.288 30.006 45.291 1.00 77.56 196 VAL A CA 1
ATOM 1562 C C . VAL A 1 196 ? -13.448 31.007 45.424 1.00 77.56 196 VAL A C 1
ATOM 1564 O O . VAL A 1 196 ? -13.273 32.097 45.970 1.00 77.56 196 VAL A O 1
ATOM 1567 N N . ILE A 1 197 ? -14.652 30.660 44.954 1.00 74.62 197 ILE A N 1
ATOM 1568 C CA . ILE A 1 197 ? -15.851 31.502 45.117 1.00 74.62 197 ILE A CA 1
ATOM 1569 C C . ILE A 1 197 ? -16.313 31.539 46.583 1.00 74.62 197 ILE A C 1
ATOM 1571 O O . ILE A 1 197 ? -16.750 32.590 47.057 1.00 74.62 197 ILE A O 1
ATOM 1575 N N . ALA A 1 198 ? -16.223 30.418 47.303 1.00 70.75 198 ALA A N 1
ATOM 1576 C CA . ALA A 1 198 ? -16.549 30.344 48.725 1.00 70.75 198 ALA A CA 1
ATOM 1577 C C . ALA A 1 198 ? -15.562 31.160 49.575 1.00 70.75 198 ALA A C 1
ATOM 1579 O O . ALA A 1 198 ? -15.996 31.933 50.429 1.00 70.75 198 ALA A O 1
ATOM 1580 N N . ASP A 1 199 ? -14.266 31.073 49.273 1.00 65.31 199 ASP A N 1
ATOM 1581 C CA . ASP A 1 199 ? -13.222 31.838 49.954 1.00 65.31 199 ASP A CA 1
ATOM 1582 C C . ASP A 1 199 ? -13.372 33.348 49.696 1.00 65.31 199 ASP A C 1
ATOM 1584 O O . ASP A 1 199 ? -13.305 34.141 50.633 1.00 65.31 199 ASP A O 1
ATOM 1588 N N . ASN A 1 200 ? -13.695 33.769 48.465 1.00 60.03 200 ASN A N 1
ATOM 1589 C CA . ASN A 1 200 ? -13.937 35.187 48.148 1.00 60.03 200 ASN A CA 1
ATOM 1590 C C . ASN A 1 200 ? -15.199 35.769 48.808 1.00 60.03 200 ASN A C 1
ATOM 1592 O O . ASN A 1 200 ? -15.226 36.958 49.121 1.00 60.03 200 ASN A O 1
ATOM 1596 N N . ARG A 1 201 ? -16.239 34.960 49.052 1.00 58.84 201 ARG A N 1
ATOM 1597 C CA . ARG A 1 201 ? -17.430 35.404 49.803 1.00 58.84 201 ARG A CA 1
ATOM 1598 C C . ARG A 1 201 ? -17.149 35.612 51.294 1.00 58.84 201 ARG A C 1
ATOM 1600 O O . ARG A 1 201 ? -17.839 36.408 51.919 1.00 58.84 201 ARG A O 1
ATOM 1607 N N . GLY A 1 202 ? -16.118 34.968 51.844 1.00 55.31 202 GLY A N 1
ATOM 1608 C CA . GLY A 1 202 ? -15.664 35.186 53.221 1.00 55.31 202 GLY A CA 1
ATOM 1609 C C . GLY A 1 202 ? -14.939 36.520 53.452 1.00 55.31 202 GLY A C 1
ATOM 1610 O O . GLY A 1 202 ? -14.797 36.936 54.598 1.00 55.31 202 GLY A O 1
ATOM 1611 N N . LEU A 1 203 ? -14.503 37.212 52.390 1.00 52.91 203 LEU A N 1
ATOM 1612 C CA . LEU A 1 203 ? -13.817 38.511 52.473 1.00 52.91 203 LEU A CA 1
ATOM 1613 C C . LEU A 1 203 ? -14.754 39.723 52.322 1.00 52.91 203 LEU A C 1
ATOM 1615 O O . LEU A 1 203 ? -14.350 40.836 52.651 1.00 52.91 203 LEU A O 1
ATOM 1619 N N . THR A 1 204 ? -15.990 39.542 51.841 1.00 53.91 204 THR A N 1
ATOM 1620 C CA . THR A 1 204 ? -16.935 40.652 51.596 1.00 53.91 204 THR A CA 1
ATOM 1621 C C . THR A 1 204 ? -17.882 40.964 52.758 1.00 53.91 204 THR A C 1
ATOM 1623 O O . THR A 1 204 ? -18.522 42.008 52.723 1.00 53.91 204 THR A O 1
ATOM 1626 N N . ASP A 1 205 ? -17.931 40.131 53.802 1.00 48.12 205 ASP A N 1
ATOM 1627 C CA . ASP A 1 205 ? -18.720 40.380 55.030 1.00 48.12 205 ASP A CA 1
ATOM 1628 C C . ASP A 1 205 ? -17.940 41.187 56.097 1.00 48.12 205 ASP A C 1
ATOM 1630 O O . ASP A 1 205 ? -18.290 41.201 57.277 1.00 48.12 205 ASP A O 1
ATOM 1634 N N . GLY A 1 206 ? -16.860 41.862 55.688 1.00 54.97 206 GLY A N 1
ATOM 1635 C CA . GLY A 1 206 ? -15.960 42.633 56.552 1.00 54.97 206 GLY A CA 1
ATOM 1636 C C . GLY A 1 206 ? -15.749 44.086 56.117 1.00 54.97 206 GLY A C 1
ATOM 1637 O O . GLY A 1 206 ? -14.607 44.548 56.135 1.00 54.97 206 GLY A O 1
ATOM 1638 N N . ILE A 1 207 ? -16.813 44.795 55.718 1.00 42.06 207 ILE A N 1
ATOM 1639 C CA . ILE A 1 207 ? -16.870 46.272 55.666 1.00 42.06 207 ILE A CA 1
ATOM 1640 C C . ILE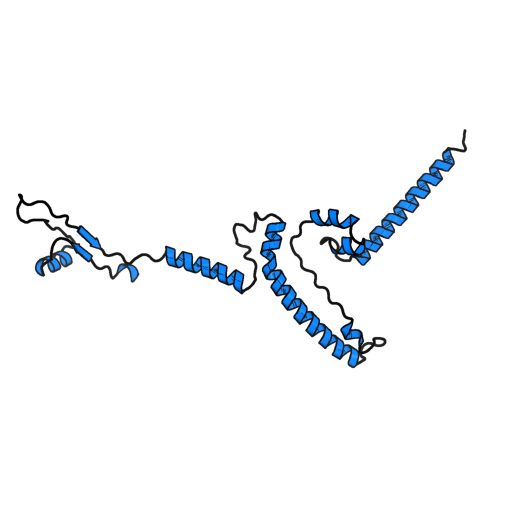 A 1 207 ? -18.118 46.741 56.410 1.00 42.06 207 ILE A C 1
ATOM 1642 O O . ILE A 1 207 ? -19.203 46.187 56.126 1.00 42.06 207 ILE A O 1
#